Protein AF-A0A8K0CQC9-F1 (afdb_monomer_lite)

Structure (mmCIF, N/CA/C/O backbone):
data_AF-A0A8K0CQC9-F1
#
_entry.id   AF-A0A8K0CQC9-F1
#
loop_
_atom_site.group_PDB
_atom_site.id
_atom_site.type_symbol
_atom_site.label_atom_id
_atom_site.label_alt_id
_atom_site.label_comp_id
_atom_site.label_asym_id
_atom_site.label_entity_id
_atom_site.label_seq_id
_atom_site.pdbx_PDB_ins_code
_atom_site.Cartn_x
_atom_site.Cartn_y
_atom_site.Cartn_z
_atom_site.occupancy
_atom_site.B_iso_or_equiv
_atom_site.auth_seq_id
_atom_site.auth_comp_id
_atom_site.auth_asym_id
_atom_site.auth_atom_id
_atom_site.pdbx_PDB_model_num
ATOM 1 N N . MET A 1 1 ? -11.858 8.365 -26.412 1.00 47.56 1 MET A N 1
ATOM 2 C CA . MET A 1 1 ? -12.434 9.024 -25.222 1.00 47.56 1 MET A CA 1
ATOM 3 C C . MET A 1 1 ? -11.274 9.290 -24.276 1.00 47.56 1 MET A C 1
ATOM 5 O O . MET A 1 1 ? -10.961 8.464 -23.434 1.00 47.56 1 MET A O 1
ATOM 9 N N . SER A 1 2 ? -10.550 10.375 -24.546 1.00 40.19 2 SER A N 1
ATOM 10 C CA . SER A 1 2 ? -9.379 10.818 -23.788 1.00 40.19 2 SER A CA 1
ATOM 11 C C . SER A 1 2 ? -9.748 12.111 -23.086 1.00 40.19 2 SER A C 1
ATOM 13 O O . SER A 1 2 ? -10.243 13.001 -23.761 1.00 40.19 2 SER A O 1
ATOM 15 N N . THR A 1 3 ? -9.471 12.203 -21.789 1.00 40.09 3 THR A N 1
ATOM 16 C CA . THR A 1 3 ? -9.031 13.417 -21.072 1.00 40.09 3 THR A CA 1
ATOM 17 C C . THR A 1 3 ? -8.653 12.955 -19.664 1.00 40.09 3 THR A C 1
ATOM 19 O O . THR A 1 3 ? -9.484 12.401 -18.954 1.00 40.09 3 THR A O 1
ATOM 22 N N . LEU A 1 4 ? -7.357 12.858 -19.368 1.00 38.78 4 LEU A N 1
ATOM 23 C CA . LEU A 1 4 ? -6.516 13.923 -18.802 1.00 38.78 4 LEU A CA 1
ATOM 24 C C . LEU A 1 4 ? -6.816 14.204 -17.322 1.00 38.78 4 LEU A C 1
ATOM 26 O O . LEU A 1 4 ? -7.757 14.901 -16.962 1.00 38.78 4 LEU A O 1
ATOM 30 N N . VAL A 1 5 ? -5.921 13.660 -16.497 1.00 39.78 5 VAL A N 1
ATOM 31 C CA . VAL A 1 5 ? -5.443 14.222 -15.225 1.00 39.78 5 VAL A CA 1
ATOM 32 C C . VAL A 1 5 ? -4.863 15.613 -15.548 1.00 39.78 5 VAL A C 1
ATOM 34 O O . VAL A 1 5 ? -4.260 15.780 -16.605 1.00 39.78 5 VAL A O 1
ATOM 37 N N . GLN A 1 6 ? -5.076 16.656 -14.747 1.00 41.62 6 GLN A N 1
ATOM 38 C CA . GLN A 1 6 ? -4.234 17.097 -13.618 1.00 41.62 6 GLN A CA 1
ATOM 39 C C . GLN A 1 6 ? -4.842 18.416 -13.024 1.00 41.62 6 GLN A C 1
ATOM 41 O O . GLN A 1 6 ? -5.929 18.810 -13.437 1.00 41.62 6 GLN A O 1
ATOM 46 N N . PRO A 1 7 ? -4.180 19.160 -12.113 1.00 50.91 7 PRO A N 1
ATOM 47 C CA . PRO A 1 7 ? -4.180 18.976 -10.653 1.00 50.91 7 PRO A CA 1
ATOM 48 C C . PRO A 1 7 ? -4.477 20.312 -9.920 1.00 50.91 7 PRO A C 1
ATOM 50 O O . PRO A 1 7 ? -4.441 21.356 -10.555 1.00 50.91 7 PRO A O 1
ATOM 53 N N . ILE A 1 8 ? -4.650 20.357 -8.590 1.00 35.00 8 ILE A N 1
ATOM 54 C CA . ILE A 1 8 ? -4.343 21.595 -7.830 1.00 35.00 8 ILE A CA 1
ATOM 55 C C . ILE A 1 8 ? -3.679 21.255 -6.493 1.00 35.00 8 ILE A C 1
ATOM 57 O O . ILE A 1 8 ? -4.163 20.439 -5.712 1.00 35.00 8 ILE A O 1
ATOM 61 N N . SER A 1 9 ? -2.538 21.913 -6.294 1.00 33.09 9 SER A N 1
ATOM 62 C CA . SER A 1 9 ? -1.624 21.849 -5.163 1.00 33.09 9 SER A C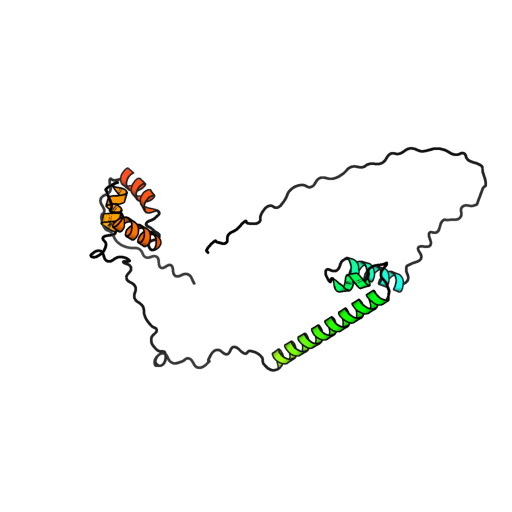A 1
ATOM 63 C C . SER A 1 9 ? -2.183 22.481 -3.890 1.00 33.09 9 SER A C 1
ATOM 65 O O . SER A 1 9 ? -2.867 23.500 -3.904 1.00 33.09 9 SER A O 1
ATOM 67 N N . VAL A 1 10 ? -1.751 21.888 -2.783 1.00 37.50 10 VAL A N 1
ATOM 68 C CA . VAL A 1 10 ? -1.675 22.433 -1.428 1.00 37.50 10 VAL A CA 1
ATOM 69 C C . VAL A 1 10 ? -0.745 23.653 -1.406 1.00 37.50 10 VAL A C 1
ATOM 71 O O . VAL A 1 10 ? 0.367 23.546 -1.916 1.00 37.50 10 VAL A O 1
ATOM 74 N N . HIS A 1 11 ? -1.172 24.773 -0.808 1.00 34.25 11 HIS A N 1
ATOM 75 C CA . HIS A 1 11 ? -0.476 25.471 0.291 1.00 34.25 11 HIS A CA 1
ATOM 76 C C . HIS A 1 11 ? -1.236 26.746 0.698 1.00 34.25 11 HIS A C 1
ATOM 78 O O . HIS A 1 11 ? -1.482 27.612 -0.132 1.00 34.25 11 HIS A O 1
ATOM 84 N N . ASN A 1 12 ? -1.549 26.889 1.988 1.00 31.06 12 ASN A N 1
ATOM 85 C CA . ASN A 1 12 ? -1.177 28.083 2.749 1.00 31.06 12 ASN A CA 1
ATOM 86 C C . ASN A 1 12 ? -1.348 27.829 4.246 1.00 31.06 12 ASN A C 1
ATOM 88 O O . ASN A 1 12 ? -2.341 27.270 4.702 1.00 31.06 12 ASN A O 1
ATOM 92 N N . ASN A 1 13 ? -0.319 28.229 4.982 1.00 32.88 13 ASN A N 1
ATOM 93 C CA . ASN A 1 13 ? -0.173 28.093 6.417 1.00 32.88 13 ASN A CA 1
ATOM 94 C C . ASN A 1 13 ? -0.020 29.511 6.995 1.00 32.88 13 ASN A C 1
ATOM 96 O O . ASN A 1 13 ? 0.687 30.316 6.394 1.00 32.88 13 ASN A O 1
ATOM 100 N N . GLN A 1 14 ? -0.600 29.723 8.185 1.00 35.19 14 GLN A N 1
ATOM 101 C CA . GLN A 1 14 ? -0.314 30.782 9.174 1.00 35.19 14 GLN A CA 1
ATOM 102 C C . GLN A 1 14 ? -0.852 32.204 8.889 1.00 35.19 14 GLN A C 1
ATOM 104 O O . GLN A 1 14 ? -0.562 32.794 7.858 1.00 35.19 14 GLN A O 1
ATOM 109 N N . VAL A 1 15 ? -1.613 32.778 9.836 1.00 33.84 15 VAL A N 1
ATOM 110 C CA . VAL A 1 15 ? -1.181 33.809 10.818 1.00 33.84 15 VAL A CA 1
ATOM 111 C C . VAL A 1 15 ? -2.403 34.247 11.651 1.00 33.84 15 VAL A C 1
ATOM 113 O O . VAL A 1 15 ? -3.450 34.554 11.087 1.00 33.84 15 VAL A O 1
ATOM 116 N N . GLY A 1 16 ? -2.250 34.341 12.980 1.00 28.94 16 GLY A N 1
ATOM 117 C CA . GLY A 1 16 ? -3.109 35.190 13.820 1.00 28.94 16 GLY A CA 1
ATOM 118 C C . GLY A 1 16 ? -3.375 34.677 15.236 1.00 28.94 16 GLY A C 1
ATOM 119 O O . GLY A 1 16 ? -4.426 34.099 15.488 1.00 28.94 16 GLY A O 1
ATOM 120 N N . GLU A 1 17 ? -2.457 34.940 16.170 1.00 42.00 17 GLU A N 1
ATOM 121 C CA . GLU A 1 17 ? -2.770 35.029 17.604 1.00 42.00 17 GLU A CA 1
ATOM 122 C C . GLU A 1 17 ? -3.436 36.383 17.914 1.00 42.00 17 GLU A C 1
ATOM 124 O O . GLU A 1 17 ? -2.927 37.419 17.488 1.00 42.00 17 GLU A O 1
ATOM 129 N N . ALA A 1 18 ? -4.513 36.385 18.708 1.00 31.05 18 ALA A N 1
ATOM 130 C CA . ALA A 1 18 ? -4.882 37.479 19.618 1.00 31.05 18 ALA A CA 1
ATOM 131 C C . ALA A 1 18 ? -5.911 36.997 20.667 1.00 31.05 18 ALA A C 1
ATOM 133 O O . ALA A 1 18 ? -6.838 36.253 20.359 1.00 31.05 18 ALA A O 1
ATOM 134 N N . LEU A 1 19 ? -5.706 37.433 21.913 1.00 31.08 19 LEU A N 1
ATOM 135 C CA . LEU A 1 19 ? -6.448 37.135 23.153 1.00 31.08 19 LEU A CA 1
ATOM 136 C C . LEU A 1 19 ? -7.557 38.226 23.405 1.00 31.08 19 LEU A C 1
ATOM 138 O O . LEU A 1 19 ? -7.791 39.039 22.516 1.00 31.08 19 LEU A O 1
ATOM 142 N N . PRO A 1 20 ? -8.199 38.359 24.592 1.00 63.06 20 PRO A N 1
ATOM 143 C CA . PRO A 1 20 ? -9.556 37.919 24.981 1.00 63.06 20 PRO A CA 1
ATOM 144 C C . PRO A 1 20 ? -10.539 39.063 25.376 1.00 63.06 20 PRO A C 1
ATOM 146 O O . PRO A 1 20 ? -10.095 40.138 25.761 1.00 63.06 20 PRO A O 1
ATOM 149 N N . SER A 1 21 ? -11.864 38.831 25.439 1.00 25.55 21 SER A N 1
ATOM 150 C CA . SER A 1 21 ? -12.828 39.512 26.363 1.00 25.55 21 SER A CA 1
ATOM 151 C C . SER A 1 21 ? -14.199 38.802 26.285 1.00 25.55 21 SER A C 1
ATOM 153 O O . SER A 1 21 ? -14.686 38.571 25.189 1.00 25.55 21 SER A O 1
ATOM 155 N N . ALA A 1 22 ? -14.757 38.214 27.349 1.00 30.59 22 ALA A N 1
ATOM 156 C CA . ALA A 1 22 ? -15.487 38.818 28.475 1.00 30.59 22 ALA A CA 1
ATOM 157 C C . ALA A 1 22 ? -16.934 39.233 28.128 1.00 30.59 22 ALA A C 1
ATOM 159 O O . ALA A 1 22 ? -17.157 40.307 27.588 1.00 30.59 22 ALA A O 1
ATOM 160 N N . GLU A 1 23 ? -17.915 38.428 28.550 1.00 35.00 23 GLU A N 1
ATOM 161 C CA . GLU A 1 23 ? -19.310 38.860 28.701 1.00 35.00 23 GLU A CA 1
ATOM 162 C C . GLU A 1 23 ? -19.918 38.245 29.964 1.00 35.00 23 GLU A C 1
ATOM 164 O O . GLU A 1 23 ? -19.999 37.025 30.104 1.00 35.00 23 GLU A O 1
ATOM 169 N N . THR A 1 24 ? -20.368 39.084 30.899 1.00 33.16 24 THR A N 1
ATOM 170 C CA . THR A 1 24 ? -21.525 38.777 31.755 1.00 33.16 24 THR A CA 1
ATOM 171 C C . THR A 1 24 ? -21.987 40.032 32.477 1.00 33.16 24 THR A C 1
ATOM 173 O O . THR A 1 24 ? -21.204 40.649 33.188 1.00 33.16 24 THR A O 1
ATOM 176 N N . ASN A 1 25 ? -23.268 40.375 32.333 1.00 29.84 25 ASN A N 1
ATOM 177 C CA . ASN A 1 25 ? -24.042 41.117 33.328 1.00 29.84 25 ASN A CA 1
ATOM 178 C C . ASN A 1 25 ? -25.535 40.849 33.094 1.00 29.84 25 ASN A C 1
ATOM 180 O O . ASN A 1 25 ? -26.084 41.256 32.074 1.00 29.84 25 ASN A O 1
ATOM 184 N N . MET A 1 26 ? -26.200 40.198 34.053 1.00 27.33 26 MET A N 1
ATOM 185 C CA . MET A 1 26 ? -27.660 40.210 34.154 1.00 27.33 26 MET A CA 1
ATOM 186 C C . MET A 1 26 ? -28.081 40.293 35.624 1.00 27.33 26 MET A C 1
ATOM 188 O O . MET A 1 26 ? -27.686 39.477 36.456 1.00 27.33 26 MET A O 1
ATOM 192 N N . THR A 1 27 ? -28.864 41.324 35.933 1.00 30.98 27 THR A N 1
ATOM 193 C CA . THR A 1 27 ? -29.231 41.761 37.283 1.00 30.98 27 THR A CA 1
ATOM 194 C C . THR A 1 27 ? -30.652 41.306 37.648 1.00 30.98 27 THR A C 1
ATOM 196 O O . THR A 1 27 ? -31.614 41.759 37.045 1.00 30.98 27 THR A O 1
ATOM 199 N N . THR A 1 28 ? -30.739 40.441 38.670 1.00 30.69 28 THR A N 1
ATOM 200 C CA . THR A 1 28 ? -31.731 40.295 39.778 1.00 30.69 28 THR A CA 1
ATOM 201 C C . THR A 1 28 ? -33.255 40.436 39.571 1.00 30.69 28 THR A C 1
ATOM 203 O O . THR A 1 28 ? -33.722 41.400 38.972 1.00 30.69 28 THR A O 1
ATOM 206 N N . PRO A 1 29 ? -34.042 39.671 40.363 1.00 31.69 29 PRO A N 1
ATOM 207 C CA . PRO A 1 29 ? -34.900 40.330 41.360 1.00 31.69 29 PRO A CA 1
ATOM 208 C C . PRO A 1 29 ? -34.772 39.760 42.790 1.00 31.69 29 PRO A C 1
ATOM 210 O O . PRO A 1 29 ? -34.316 38.643 43.018 1.00 31.69 29 PRO A O 1
ATOM 213 N N . LYS A 1 30 ? -35.161 40.602 43.756 1.00 32.09 30 LYS A N 1
ATOM 214 C CA . LYS A 1 30 ? -35.014 40.482 45.217 1.00 32.09 30 LYS A CA 1
ATOM 215 C C . LYS A 1 30 ? -36.182 39.708 45.853 1.00 32.09 30 LYS A C 1
ATOM 217 O O . LYS A 1 30 ? -37.325 39.956 45.485 1.00 32.09 30 LYS A O 1
ATOM 222 N N . HIS A 1 31 ? -35.923 38.908 46.892 1.00 28.97 31 HIS A N 1
ATOM 223 C CA . HIS A 1 31 ? -36.920 38.611 47.930 1.00 28.97 31 HIS A CA 1
ATOM 224 C C . HIS A 1 31 ? -36.259 38.517 49.317 1.00 28.97 31 HIS A C 1
ATOM 226 O O . HIS A 1 31 ? -35.114 38.092 49.456 1.00 28.97 31 HIS A O 1
ATOM 232 N N . SER A 1 32 ? -36.990 39.017 50.305 1.00 33.38 32 SER A N 1
ATOM 233 C CA . SER A 1 32 ? -36.596 39.491 51.635 1.00 33.38 32 SER A CA 1
ATOM 234 C C . SER A 1 32 ? -36.241 38.393 52.648 1.00 33.38 32 SER A C 1
ATOM 236 O O . SER A 1 32 ? -36.752 37.280 52.592 1.00 33.38 32 SER A O 1
ATOM 238 N N . VAL A 1 33 ? -35.389 38.773 53.604 1.00 39.91 33 VAL A N 1
ATOM 239 C CA . VAL A 1 33 ? -34.854 37.997 54.736 1.00 39.91 33 VAL A CA 1
ATOM 240 C C . VAL A 1 33 ? -35.893 37.815 55.855 1.00 39.91 33 VAL A C 1
ATOM 242 O O . VAL A 1 33 ? -36.534 38.787 56.236 1.00 39.91 33 VAL A O 1
ATOM 245 N N . GLU A 1 34 ? -35.964 36.618 56.454 1.00 33.34 34 GLU A N 1
ATOM 246 C CA . GLU A 1 34 ? -36.390 36.401 57.850 1.00 33.34 34 GLU A CA 1
ATOM 247 C C . GLU A 1 34 ? -35.510 35.307 58.488 1.00 33.34 34 GLU A C 1
ATOM 249 O O . GLU A 1 34 ? -35.047 34.368 57.836 1.00 33.34 34 GLU A O 1
ATOM 254 N N . SER A 1 35 ? -35.210 35.501 59.764 1.00 44.75 35 SER A N 1
ATOM 255 C CA . SER A 1 35 ? -34.021 35.039 60.473 1.00 44.75 35 SER A CA 1
ATOM 256 C C . SER A 1 35 ? -34.193 33.705 61.212 1.00 44.75 35 SER A C 1
ATOM 258 O O . SER A 1 35 ? -35.099 33.557 62.024 1.00 44.75 35 SER A O 1
ATOM 260 N N . LYS A 1 36 ? -33.255 32.754 61.048 1.00 38.22 36 LYS A N 1
ATOM 261 C CA . LYS A 1 36 ? -32.951 31.733 62.078 1.00 38.22 36 LYS A CA 1
ATOM 262 C C . LYS A 1 36 ? -31.459 31.399 62.100 1.00 38.22 36 LYS A C 1
ATOM 264 O O . LYS A 1 36 ? -30.907 30.874 61.139 1.00 38.22 36 LYS A O 1
ATOM 269 N N . LYS A 1 37 ? -30.812 31.690 63.237 1.00 43.47 37 LYS A N 1
ATOM 270 C CA . LYS A 1 37 ? -29.446 31.255 63.563 1.00 43.47 37 LYS A CA 1
ATOM 271 C C . LYS A 1 37 ? -29.364 29.729 63.508 1.00 43.47 37 LYS A C 1
ATOM 273 O O . LYS A 1 37 ? -29.898 29.052 64.384 1.00 43.47 37 LYS A O 1
ATOM 278 N N . ILE A 1 38 ? -28.625 29.203 62.540 1.00 45.69 38 ILE A N 1
ATOM 279 C CA . ILE A 1 38 ? -28.119 27.830 62.557 1.00 45.69 38 ILE A CA 1
ATOM 280 C C . ILE A 1 38 ? -26.591 27.936 62.543 1.00 45.69 38 ILE A C 1
ATOM 282 O O . ILE A 1 38 ? -26.017 28.700 61.773 1.00 45.69 38 ILE A O 1
ATOM 286 N N . LYS A 1 39 ? -25.962 27.237 63.495 1.00 35.47 39 LYS A N 1
ATOM 287 C CA . LYS A 1 39 ? -24.513 27.185 63.758 1.00 35.47 39 LYS A CA 1
ATOM 288 C C . LYS A 1 39 ? -23.718 26.991 62.454 1.00 35.47 39 LYS A C 1
ATOM 290 O O . LYS A 1 39 ? -24.223 26.285 61.581 1.00 35.47 39 LYS A O 1
ATOM 295 N N . PRO A 1 40 ? -22.486 27.524 62.319 1.00 39.56 40 PRO A N 1
ATOM 296 C CA . PRO A 1 40 ? -21.658 27.253 61.149 1.00 39.56 40 PRO A CA 1
ATOM 297 C C . PRO A 1 40 ? -21.349 25.753 61.095 1.00 39.56 40 PRO A C 1
ATOM 299 O O . PRO A 1 40 ? -20.466 25.252 61.788 1.00 39.56 40 PRO A O 1
ATOM 302 N N . LYS A 1 41 ? -22.121 25.018 60.294 1.00 35.38 41 LYS A N 1
ATOM 303 C CA . LYS A 1 41 ? -21.768 23.674 59.864 1.00 35.38 41 LYS A CA 1
ATOM 304 C C . LYS A 1 41 ? -20.790 23.888 58.723 1.00 35.38 41 LYS A C 1
ATOM 306 O O . LYS A 1 41 ? -21.180 24.335 57.651 1.00 35.38 41 LYS A O 1
ATOM 311 N N . SER A 1 42 ? -19.512 23.666 59.006 1.00 48.75 42 SER A N 1
ATOM 312 C CA . SER A 1 42 ? -18.468 23.559 57.996 1.00 48.75 42 SER A CA 1
ATOM 313 C C . SER A 1 42 ? -18.992 22.695 56.848 1.00 48.75 42 SER A C 1
ATOM 315 O O . SER A 1 42 ? -19.243 21.504 57.039 1.00 48.75 42 SER A O 1
ATOM 317 N N . ASN A 1 43 ? -19.206 23.304 55.682 1.00 51.22 43 ASN A N 1
ATOM 318 C CA . ASN A 1 43 ? -19.493 22.583 54.451 1.00 51.22 43 ASN A CA 1
ATOM 319 C C . ASN A 1 43 ? -18.203 21.865 54.045 1.00 51.22 43 ASN A C 1
ATOM 321 O O . ASN A 1 43 ? -17.398 22.374 53.271 1.00 51.22 43 ASN A O 1
ATOM 325 N N . SER A 1 44 ? -17.977 20.690 54.624 1.00 50.09 44 SER A N 1
ATOM 326 C CA . SER A 1 44 ? -17.104 19.698 54.023 1.00 50.09 44 SER A CA 1
ATOM 327 C C . SER A 1 44 ? -17.833 19.192 52.783 1.00 50.09 44 SER A C 1
ATOM 329 O O . SER A 1 44 ? -18.764 18.392 52.897 1.00 50.09 44 SER A O 1
ATOM 331 N N . TYR A 1 45 ? -17.443 19.665 51.604 1.00 47.59 45 TYR A N 1
ATOM 332 C CA . TYR A 1 45 ? -17.618 18.859 50.406 1.00 47.59 45 TYR A CA 1
ATOM 333 C C . TYR A 1 45 ? -16.814 17.584 50.668 1.00 47.59 45 TYR A C 1
ATOM 335 O O . TYR A 1 45 ? -15.585 17.605 50.630 1.00 47.59 45 TYR A O 1
ATOM 343 N N . ILE A 1 46 ? -17.486 16.504 51.068 1.00 52.44 46 ILE A N 1
ATOM 344 C CA . ILE A 1 46 ? -16.884 15.181 50.978 1.00 52.44 46 ILE A CA 1
ATOM 345 C C . ILE A 1 46 ? -16.789 14.952 49.476 1.00 52.44 46 ILE A C 1
ATOM 347 O O . ILE A 1 46 ? -17.779 14.634 48.824 1.00 52.44 46 ILE A O 1
ATOM 351 N N . GLU A 1 47 ? -15.620 15.237 48.915 1.00 63.53 47 GLU A N 1
ATOM 352 C CA . GLU A 1 47 ? -15.230 14.719 47.617 1.00 63.53 47 GLU A CA 1
ATOM 353 C C . GLU A 1 47 ? -15.180 13.200 47.805 1.00 63.53 47 GLU A C 1
ATOM 355 O O . GLU A 1 47 ? -14.191 12.645 48.292 1.00 63.53 47 GLU A O 1
ATOM 360 N N . GLU A 1 48 ? -16.313 12.532 47.570 1.00 69.75 48 GLU A N 1
ATOM 361 C CA . GLU A 1 48 ? -16.350 11.079 47.505 1.00 69.75 48 GLU A CA 1
ATOM 362 C C . GLU A 1 48 ? -15.376 10.691 46.398 1.00 69.75 48 GLU A C 1
ATOM 364 O O . GLU A 1 48 ? -15.630 10.917 45.215 1.00 69.75 48 GLU A O 1
ATOM 369 N N . LYS A 1 49 ? -14.192 10.209 46.795 1.00 70.31 49 LYS A N 1
ATOM 370 C CA . LYS A 1 49 ? -13.166 9.798 45.844 1.00 70.31 49 LYS A CA 1
ATOM 371 C C . LYS A 1 49 ? -13.790 8.701 44.990 1.00 70.31 49 LYS A C 1
ATOM 373 O O . LYS A 1 49 ? -14.179 7.681 45.567 1.00 70.31 49 LYS A O 1
ATOM 378 N N . PRO A 1 50 ? -13.890 8.889 43.664 1.00 73.44 50 PRO A N 1
ATOM 379 C CA . PRO A 1 50 ? -14.533 7.911 42.812 1.00 73.44 50 PRO A CA 1
ATOM 380 C C . PRO A 1 50 ? -13.856 6.565 43.020 1.00 73.44 50 PRO A C 1
ATOM 382 O O . PRO A 1 50 ? -12.622 6.455 43.069 1.00 73.44 50 PRO A O 1
ATOM 385 N N . THR A 1 51 ? -14.678 5.538 43.171 1.00 86.44 51 THR A N 1
ATOM 386 C CA . THR A 1 51 ? -14.192 4.168 43.250 1.00 86.44 51 THR A CA 1
ATOM 387 C C . THR A 1 51 ? -13.399 3.843 41.983 1.00 86.44 51 THR A C 1
ATOM 389 O O . THR A 1 51 ? -13.610 4.420 40.912 1.00 86.44 51 THR A O 1
ATOM 392 N N . TRP A 1 52 ? -12.462 2.897 42.070 1.00 88.06 52 TRP A N 1
ATOM 393 C CA . TRP A 1 52 ? -11.671 2.476 40.907 1.00 88.06 52 TRP A CA 1
ATOM 394 C C . TRP A 1 52 ? -12.555 2.092 39.703 1.00 88.06 52 TRP A C 1
ATOM 396 O O . TRP A 1 52 ? -12.224 2.414 38.564 1.00 88.06 52 TRP A O 1
ATOM 406 N N . SER A 1 53 ? -13.723 1.498 39.962 1.00 86.38 53 SER A N 1
ATOM 407 C CA . SER A 1 53 ? -14.713 1.126 38.947 1.00 86.38 53 SER A CA 1
ATOM 408 C C . SER A 1 53 ? -15.355 2.329 38.251 1.00 86.38 53 SER A C 1
ATOM 410 O O . SER A 1 53 ? -15.572 2.294 37.039 1.00 86.38 53 SER A O 1
ATOM 412 N N . GLU A 1 54 ? -15.652 3.403 38.984 1.00 86.38 54 GLU A N 1
ATOM 413 C CA . GLU A 1 54 ? -16.214 4.635 38.413 1.00 86.38 54 GLU A CA 1
ATOM 414 C C . GLU A 1 54 ? -15.186 5.356 37.547 1.00 86.38 54 GLU A C 1
ATOM 416 O O . GLU A 1 54 ? -15.506 5.783 36.434 1.00 86.38 54 GLU A O 1
ATOM 421 N N . ASN A 1 55 ? -13.932 5.394 38.003 1.00 89.56 55 ASN A N 1
ATOM 422 C CA . ASN A 1 55 ? -12.820 5.914 37.214 1.00 89.56 55 ASN A CA 1
ATOM 423 C C . ASN A 1 55 ? -12.613 5.094 35.938 1.00 89.56 55 ASN A C 1
ATOM 425 O O . ASN A 1 55 ? -12.540 5.662 34.851 1.00 89.56 55 ASN A O 1
ATOM 429 N N . LEU A 1 56 ? -12.590 3.762 36.038 1.00 89.50 56 LEU A N 1
ATOM 430 C CA . LEU A 1 56 ? -12.428 2.886 34.878 1.00 89.50 56 LEU A CA 1
ATOM 431 C C . LEU A 1 56 ? -13.569 3.065 33.872 1.00 89.50 56 LEU A C 1
ATOM 433 O O . LEU A 1 56 ? -13.317 3.165 32.673 1.00 89.50 56 LEU A O 1
ATOM 437 N N . LYS A 1 57 ? -14.815 3.158 34.344 1.00 86.94 57 LYS A N 1
ATOM 438 C CA . LYS A 1 57 ? -15.979 3.412 33.487 1.00 86.94 57 LYS A CA 1
ATOM 439 C C . LYS A 1 57 ? -15.890 4.777 32.804 1.00 86.94 57 LYS A C 1
ATOM 441 O O . LYS A 1 57 ? -16.186 4.872 31.614 1.00 86.94 57 LYS A O 1
ATOM 446 N N . SER A 1 58 ? -15.468 5.809 33.534 1.00 87.12 58 SER A N 1
ATOM 447 C CA . SER A 1 58 ? -15.272 7.156 32.992 1.00 87.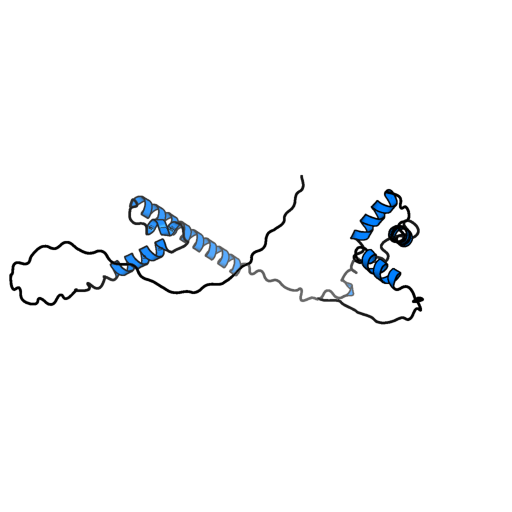12 58 SER A CA 1
ATOM 448 C C . SER A 1 58 ? -14.201 7.161 31.902 1.00 87.12 58 SER A C 1
ATOM 450 O O . SER A 1 58 ? -14.474 7.586 30.779 1.00 87.12 58 SER A O 1
ATOM 452 N N . TYR A 1 59 ? -13.023 6.593 32.175 1.00 90.06 59 TYR A N 1
ATOM 453 C CA . TYR A 1 59 ? -11.942 6.500 31.194 1.00 90.06 59 TYR A CA 1
ATOM 454 C C . TYR A 1 59 ? -12.315 5.643 29.989 1.00 90.06 59 TYR A C 1
ATOM 456 O O . TYR A 1 59 ? -12.057 6.041 28.856 1.00 90.06 59 TYR A O 1
ATOM 464 N N . PHE A 1 60 ? -12.965 4.499 30.205 1.00 88.38 60 PHE A N 1
ATOM 465 C CA . PHE A 1 60 ? -13.425 3.639 29.120 1.00 88.38 60 PHE A CA 1
ATOM 466 C C . PHE A 1 60 ? -14.440 4.360 28.230 1.00 88.38 60 PHE A C 1
ATOM 468 O O . PHE A 1 60 ? -14.316 4.330 27.008 1.00 88.38 60 PHE A O 1
ATOM 475 N N . SER A 1 61 ? -15.405 5.066 28.823 1.00 87.50 61 SER A N 1
ATOM 476 C CA . SER A 1 61 ? -16.383 5.856 28.073 1.00 87.50 61 SER A CA 1
ATOM 477 C C . SER A 1 61 ? -15.712 6.976 27.276 1.00 87.50 61 SER A C 1
ATOM 479 O O . SER A 1 61 ? -16.028 7.157 26.102 1.00 87.50 61 SER A O 1
ATOM 481 N N . GLN A 1 62 ? -14.774 7.708 27.884 1.00 89.12 62 GLN A N 1
ATOM 482 C CA . GLN A 1 62 ? -14.022 8.768 27.205 1.00 89.12 62 GLN A CA 1
ATOM 483 C C . GLN A 1 62 ? -13.196 8.209 26.041 1.00 89.12 62 GLN A C 1
ATOM 485 O O . GLN A 1 62 ? -13.242 8.756 24.941 1.00 89.12 62 GLN A O 1
ATOM 490 N N . TYR A 1 63 ? -12.514 7.081 26.250 1.00 89.81 63 TYR A N 1
ATOM 491 C CA . TYR A 1 63 ? -11.742 6.384 25.221 1.00 89.81 63 TYR A CA 1
ATOM 492 C C . TYR A 1 63 ? -12.618 5.913 24.055 1.00 89.81 63 TYR A C 1
ATOM 494 O O . TYR A 1 63 ? -12.287 6.133 22.891 1.00 89.81 63 TYR A O 1
ATOM 502 N N . CYS A 1 64 ? -13.772 5.309 24.350 1.00 88.50 64 CYS A N 1
ATOM 503 C CA . CYS A 1 64 ? -14.711 4.868 23.319 1.00 88.50 64 CYS A CA 1
ATOM 504 C C . CYS A 1 64 ? -15.250 6.040 22.487 1.00 88.50 64 CYS A C 1
ATOM 506 O O . CYS A 1 64 ? -15.587 5.855 21.320 1.00 88.50 64 CYS A O 1
ATOM 508 N N . MET A 1 65 ? -15.347 7.239 23.066 1.00 87.19 65 MET A N 1
ATOM 509 C CA . MET A 1 65 ? -15.816 8.427 22.351 1.00 87.19 65 MET A CA 1
ATOM 510 C C . MET A 1 65 ? -14.723 9.120 21.532 1.00 87.19 65 MET A C 1
ATOM 512 O O . MET A 1 65 ? -15.062 9.748 20.528 1.00 87.19 65 MET A O 1
ATOM 516 N N . SER A 1 66 ? -13.452 9.011 21.934 1.00 89.44 66 SER A N 1
ATOM 517 C CA . SER A 1 66 ? -12.314 9.673 21.278 1.00 89.44 66 SER A CA 1
ATOM 518 C C . SER A 1 66 ? -11.585 8.809 20.246 1.00 89.44 66 SER A C 1
ATOM 520 O O . SER A 1 66 ? -10.862 9.343 19.407 1.00 89.44 66 SER A O 1
ATOM 522 N N . THR A 1 67 ? -11.753 7.485 20.285 1.00 89.12 67 THR A N 1
ATOM 523 C CA . THR A 1 67 ? -11.091 6.576 19.342 1.00 89.12 67 THR A CA 1
ATOM 524 C C . THR A 1 67 ? -11.649 6.687 17.919 1.00 89.12 67 THR A C 1
ATOM 526 O O . THR A 1 67 ? -12.853 6.827 17.709 1.00 89.12 67 THR A O 1
ATOM 529 N N . GLY A 1 68 ? -10.771 6.544 16.920 1.00 87.00 68 GLY A N 1
ATOM 530 C CA . GLY A 1 68 ? -11.154 6.384 15.511 1.00 87.00 68 GLY A CA 1
ATOM 531 C C . GLY A 1 68 ? -11.700 4.989 15.176 1.00 87.00 68 GLY A C 1
ATOM 532 O O . GLY A 1 68 ? -12.124 4.744 14.048 1.00 87.00 68 GLY A O 1
ATOM 533 N N . ILE A 1 69 ? -11.693 4.054 16.137 1.00 87.56 69 ILE A N 1
ATOM 534 C CA . ILE A 1 69 ? -12.220 2.700 15.943 1.00 87.56 69 ILE A CA 1
ATOM 535 C C . ILE A 1 69 ? -13.745 2.740 16.028 1.00 87.56 69 ILE A C 1
ATOM 537 O O . ILE A 1 69 ? -14.337 2.747 17.109 1.00 87.56 69 ILE A O 1
ATOM 541 N N . HIS A 1 70 ? -14.377 2.702 14.859 1.00 83.81 70 HIS A N 1
ATOM 542 C CA . HIS A 1 70 ? -15.824 2.817 14.706 1.00 83.81 70 HIS A CA 1
ATOM 543 C C . HIS A 1 70 ? -16.619 1.829 15.585 1.00 83.81 70 HIS A C 1
ATOM 545 O O . HIS A 1 70 ? -17.580 2.222 16.237 1.00 83.81 70 HIS A O 1
ATOM 551 N N . GLY A 1 71 ? -16.176 0.570 15.687 1.00 82.12 71 GLY A N 1
ATOM 552 C CA . GLY A 1 71 ? -16.870 -0.474 16.455 1.00 82.12 71 GLY A CA 1
ATOM 553 C C . GLY A 1 71 ? -16.876 -0.271 17.978 1.00 82.12 71 GLY A C 1
ATOM 554 O O . GLY A 1 71 ? -17.836 -0.646 18.646 1.00 82.12 71 GLY A O 1
ATOM 555 N N . ILE A 1 72 ? -15.834 0.350 18.541 1.00 86.88 72 ILE A N 1
ATOM 556 C CA . ILE A 1 72 ? -15.688 0.520 20.000 1.00 86.88 72 ILE A CA 1
ATOM 557 C C . ILE A 1 72 ? -16.565 1.671 20.510 1.00 86.88 72 ILE A C 1
ATOM 559 O O . ILE A 1 72 ? -17.050 1.636 21.643 1.00 86.88 72 ILE A O 1
ATOM 563 N N . ARG A 1 73 ? -16.859 2.654 19.653 1.00 87.25 73 ARG A N 1
ATOM 564 C CA . ARG A 1 73 ? -17.762 3.765 19.977 1.00 87.25 73 ARG A CA 1
ATOM 565 C C . ARG A 1 73 ? -19.148 3.283 20.408 1.00 87.25 73 ARG A C 1
ATOM 567 O O . ARG A 1 73 ? -19.701 3.801 21.377 1.00 87.25 73 ARG A O 1
ATOM 574 N N . TYR A 1 74 ? -19.669 2.248 19.751 1.00 84.75 74 TYR A N 1
ATOM 575 C CA . TYR A 1 74 ? -20.980 1.673 20.062 1.00 84.75 74 TYR A CA 1
ATOM 576 C C . TYR A 1 74 ? -21.055 1.020 21.453 1.00 84.75 74 TYR A C 1
ATOM 578 O O . TYR A 1 74 ? -22.140 0.927 22.030 1.00 84.75 74 TYR A O 1
ATOM 586 N N . LEU A 1 75 ? -19.917 0.620 22.036 1.00 85.38 75 LEU A N 1
ATOM 587 C CA . LEU A 1 75 ? -19.854 0.072 23.397 1.00 85.38 75 LEU A CA 1
ATOM 588 C C . LEU A 1 75 ? -19.965 1.168 24.466 1.00 85.38 75 LEU A C 1
ATOM 590 O O . LEU A 1 75 ? -20.644 0.981 25.482 1.00 85.38 75 LEU A O 1
ATOM 594 N N . GLY A 1 76 ? -19.322 2.314 24.226 1.00 83.38 76 GLY A N 1
ATOM 595 C CA . GLY A 1 76 ? -19.273 3.443 25.159 1.00 83.38 76 GLY A CA 1
ATOM 596 C C . GLY A 1 76 ? -20.479 4.384 25.107 1.00 83.38 76 GLY A C 1
ATOM 597 O O . GLY A 1 76 ? -20.653 5.189 26.019 1.00 83.38 76 GLY A O 1
ATOM 598 N N . GLU A 1 77 ? -21.325 4.307 24.076 1.00 84.19 77 GLU A N 1
ATOM 599 C CA . GLU A 1 77 ? -22.474 5.208 23.935 1.00 84.19 77 GLU A CA 1
ATOM 600 C C . GLU A 1 77 ? -23.567 4.914 24.984 1.00 84.19 77 GLU A C 1
ATOM 602 O O . GLU A 1 77 ? -24.030 3.779 25.160 1.00 84.19 77 GLU A O 1
ATOM 607 N N . SER A 1 78 ? -23.980 5.945 25.723 1.00 75.38 78 SER A N 1
ATOM 608 C CA . SER A 1 78 ? -25.048 5.854 26.726 1.00 75.38 78 SER A CA 1
ATOM 609 C C . SER A 1 78 ? -26.408 6.037 26.045 1.00 75.38 78 SER A C 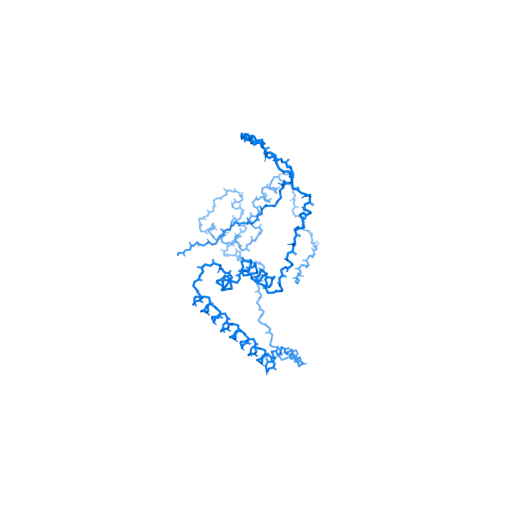1
ATOM 611 O O . SER A 1 78 ? -26.607 7.030 25.360 1.00 75.38 78 SER A O 1
ATOM 613 N N . GLY A 1 79 ? -27.334 5.083 26.211 1.00 79.38 79 GLY A N 1
ATOM 614 C CA . GLY A 1 79 ? -28.685 5.147 25.622 1.00 79.38 79 GLY A CA 1
ATOM 615 C C . GLY A 1 79 ? -29.046 4.034 24.627 1.00 79.38 79 GLY A C 1
ATOM 616 O O . GLY A 1 79 ? -30.192 3.968 24.198 1.00 79.38 79 GLY A O 1
ATOM 617 N N . ARG A 1 80 ? -28.115 3.132 24.284 1.00 81.06 80 ARG A N 1
ATOM 618 C CA . ARG A 1 80 ? -28.390 1.962 23.425 1.00 81.06 80 ARG A CA 1
ATOM 619 C C . ARG A 1 80 ? -28.847 0.734 24.208 1.00 81.06 80 ARG A C 1
ATOM 621 O O . ARG A 1 80 ? -28.442 0.536 25.357 1.00 81.06 80 ARG A O 1
ATOM 628 N N . PHE A 1 81 ? -29.631 -0.121 23.551 1.00 88.94 81 PHE A N 1
ATOM 629 C CA . PHE A 1 81 ? -30.060 -1.405 24.101 1.00 88.94 81 PHE A CA 1
ATOM 630 C C . PHE A 1 81 ? -28.855 -2.295 24.427 1.00 88.94 81 PHE A C 1
ATOM 632 O O . PHE A 1 81 ? -27.895 -2.383 23.663 1.00 88.94 81 PHE A O 1
ATOM 639 N N . VAL A 1 82 ? -28.922 -3.005 25.555 1.00 85.12 82 VAL A N 1
ATOM 640 C CA . VAL A 1 82 ? -27.831 -3.879 26.025 1.00 85.12 82 VAL A CA 1
ATOM 641 C C . VAL A 1 82 ? -27.491 -4.966 24.998 1.00 85.12 82 VAL A C 1
ATOM 643 O O . VAL A 1 82 ? -26.323 -5.293 24.820 1.00 85.12 82 VAL A O 1
ATOM 646 N N . ILE A 1 83 ? -28.490 -5.470 24.267 1.00 89.00 83 ILE A N 1
ATOM 647 C CA . ILE A 1 83 ? -28.307 -6.479 23.213 1.00 89.00 83 ILE A CA 1
ATOM 648 C C . ILE A 1 83 ? -27.391 -5.953 22.102 1.00 89.00 83 ILE A C 1
ATOM 650 O O . ILE A 1 83 ? -26.467 -6.646 21.691 1.00 89.00 83 ILE A O 1
ATOM 654 N N . GLU A 1 84 ? -27.598 -4.714 21.656 1.00 88.38 84 GLU A N 1
ATOM 655 C CA . GLU A 1 84 ? -26.773 -4.088 20.620 1.00 88.38 84 GLU A CA 1
ATOM 656 C C . GLU A 1 84 ? -25.315 -3.969 21.081 1.00 88.38 84 GLU A C 1
ATOM 658 O O . GLU A 1 84 ? -24.392 -4.301 20.340 1.00 88.38 84 GLU A O 1
ATOM 663 N N . LYS A 1 85 ? -25.099 -3.589 22.346 1.00 88.56 85 LYS A N 1
ATOM 664 C CA . LYS A 1 85 ? -23.756 -3.522 22.941 1.00 88.56 85 LYS A CA 1
ATOM 665 C C . LYS A 1 85 ? -23.076 -4.889 22.985 1.00 88.56 85 LYS A C 1
ATOM 667 O O . LYS A 1 85 ? -21.893 -4.988 22.675 1.00 88.56 85 LYS A O 1
ATOM 672 N N . ILE A 1 86 ? -23.815 -5.942 23.337 1.00 89.69 86 ILE A N 1
ATOM 673 C CA . ILE A 1 86 ? -23.293 -7.315 23.343 1.00 89.69 86 ILE A CA 1
ATOM 674 C C . ILE A 1 86 ? -22.920 -7.749 21.922 1.00 89.69 86 ILE A C 1
ATOM 676 O O . ILE A 1 86 ? -21.841 -8.301 21.727 1.00 89.69 86 ILE A O 1
ATOM 680 N N . LEU A 1 87 ? -23.757 -7.458 20.922 1.00 92.19 87 LEU A N 1
ATOM 681 C CA . LEU A 1 87 ? -23.462 -7.780 19.522 1.00 92.19 87 LEU A CA 1
ATOM 682 C C . LEU A 1 87 ? -22.179 -7.093 19.040 1.00 92.19 87 LEU A C 1
ATOM 684 O O . LEU A 1 87 ? -21.305 -7.757 18.483 1.00 92.19 87 LEU A O 1
ATOM 688 N N . TRP A 1 88 ? -22.014 -5.797 19.315 1.00 91.12 88 TRP A N 1
ATOM 689 C CA . TRP A 1 88 ? -20.782 -5.077 18.981 1.00 91.12 88 TRP A CA 1
ATOM 690 C C . TRP A 1 88 ? -19.557 -5.627 19.715 1.00 91.12 88 TRP A C 1
ATOM 692 O O . TRP A 1 88 ? -18.487 -5.730 19.115 1.00 91.12 88 TRP A O 1
ATOM 702 N N . ALA A 1 89 ? -19.708 -6.038 20.978 1.00 90.75 89 ALA A N 1
ATOM 703 C CA . ALA A 1 89 ? -18.627 -6.666 21.733 1.00 90.75 89 ALA A CA 1
ATOM 704 C C . ALA A 1 89 ? -18.211 -8.004 21.104 1.00 90.75 89 ALA A C 1
ATOM 706 O O . ALA A 1 89 ? -17.019 -8.257 20.938 1.00 90.75 89 ALA A O 1
ATOM 707 N N . VAL A 1 90 ? -19.176 -8.833 20.695 1.00 94.19 90 VAL A N 1
ATOM 708 C CA . VAL A 1 90 ? -18.909 -10.109 20.014 1.00 94.19 90 VAL A CA 1
ATOM 709 C C . VAL A 1 90 ? -18.202 -9.877 18.681 1.00 94.19 90 VAL A C 1
ATOM 711 O O . VAL A 1 90 ? -17.184 -10.515 18.422 1.00 94.19 90 VAL A O 1
ATOM 714 N N . ILE A 1 91 ? -18.684 -8.939 17.860 1.00 93.25 91 ILE A N 1
ATOM 715 C CA . ILE A 1 91 ? -18.048 -8.598 16.579 1.00 93.25 91 ILE A CA 1
ATOM 716 C C . ILE A 1 91 ? -16.601 -8.152 16.808 1.00 93.25 91 ILE A C 1
ATOM 718 O O . ILE A 1 91 ? -15.699 -8.642 16.130 1.00 93.25 91 ILE A O 1
ATOM 722 N N . LEU A 1 92 ? -16.358 -7.278 17.789 1.00 92.75 92 LEU A N 1
ATOM 723 C CA . LEU A 1 92 ? -15.014 -6.811 18.125 1.00 92.75 92 LEU A CA 1
ATOM 724 C C . LEU A 1 92 ? -14.095 -7.968 18.542 1.00 92.75 92 LEU A C 1
ATOM 726 O O . LEU A 1 92 ? -12.970 -8.053 18.054 1.00 92.75 92 LEU A O 1
ATOM 730 N N . ILE A 1 93 ? -14.577 -8.883 19.388 1.00 94.75 93 ILE A N 1
ATOM 731 C CA . ILE A 1 93 ? -13.811 -10.056 19.833 1.00 94.75 93 ILE A CA 1
ATOM 732 C C . ILE A 1 93 ? -13.456 -10.959 18.648 1.00 94.75 93 ILE A C 1
ATOM 734 O O . ILE A 1 93 ? -12.302 -11.373 18.523 1.00 94.75 93 ILE A O 1
ATOM 738 N N . VAL A 1 94 ? -14.412 -11.234 17.756 1.00 96.38 94 VAL A N 1
ATOM 739 C CA . VAL A 1 94 ? -14.174 -12.049 16.554 1.00 96.38 94 VAL A CA 1
ATOM 740 C C . VAL A 1 94 ? -13.145 -11.379 15.643 1.00 96.38 94 VAL A C 1
ATOM 742 O O . VAL A 1 94 ? -12.218 -12.044 15.185 1.00 96.38 94 VAL A O 1
ATOM 745 N N . MET A 1 95 ? -13.252 -10.067 15.421 1.00 95.25 95 MET A N 1
ATOM 746 C CA . MET A 1 95 ? -12.276 -9.327 14.613 1.00 95.25 95 MET A CA 1
ATOM 747 C C . MET A 1 95 ? -10.880 -9.365 15.238 1.00 95.25 95 MET A C 1
ATOM 749 O O . MET A 1 95 ? -9.911 -9.658 14.543 1.00 95.25 95 MET A O 1
ATOM 753 N N . CYS A 1 96 ? -10.760 -9.141 16.549 1.00 95.12 96 CYS A N 1
ATOM 754 C CA . CYS A 1 96 ? -9.484 -9.256 17.253 1.00 95.12 96 CYS A CA 1
ATOM 755 C C . CYS A 1 96 ? -8.888 -10.665 17.130 1.00 95.12 96 CYS A C 1
ATOM 757 O O . CYS A 1 96 ? -7.698 -10.793 16.849 1.00 95.12 96 CYS A O 1
ATOM 759 N N . TYR A 1 97 ? -9.704 -11.711 17.285 1.00 97.69 97 TYR A N 1
ATOM 760 C CA . TYR A 1 97 ? -9.267 -13.097 17.120 1.00 97.69 97 TYR A CA 1
ATOM 761 C C . TYR A 1 97 ? -8.735 -13.368 15.706 1.00 97.69 97 TYR A C 1
ATOM 763 O O . TYR A 1 97 ? -7.628 -13.886 15.562 1.00 97.69 97 TYR A O 1
ATOM 771 N N . LEU A 1 98 ? -9.474 -12.963 14.668 1.00 97.50 98 LEU A N 1
ATOM 772 C CA . LEU A 1 98 ? -9.050 -13.121 13.273 1.00 97.50 98 LEU A CA 1
ATOM 773 C C . LEU A 1 98 ? -7.764 -12.343 12.973 1.00 97.50 98 LEU A C 1
ATOM 775 O O . LEU A 1 98 ? -6.865 -12.873 12.325 1.00 97.50 98 LEU A O 1
ATOM 779 N N . CYS A 1 99 ? -7.643 -11.112 13.473 1.00 97.38 99 CYS A N 1
ATOM 780 C CA . CYS A 1 99 ? -6.424 -10.319 13.332 1.00 97.38 99 CYS A CA 1
ATOM 781 C C . CYS A 1 99 ? -5.219 -11.028 13.963 1.00 97.38 99 CYS A C 1
ATOM 783 O O . CYS A 1 99 ? -4.172 -11.132 13.327 1.00 97.38 99 CYS A O 1
ATOM 785 N N . ILE A 1 100 ? -5.365 -11.548 15.185 1.00 98.06 100 ILE A N 1
ATOM 786 C CA . ILE A 1 100 ? -4.296 -12.283 15.872 1.00 98.06 100 ILE A CA 1
ATOM 787 C C . ILE A 1 100 ? -3.924 -13.547 15.086 1.00 98.06 100 ILE A C 1
ATOM 789 O O . ILE A 1 100 ? -2.742 -13.780 14.847 1.00 98.06 100 ILE A O 1
ATOM 793 N N . ASP A 1 101 ? -4.904 -14.331 14.634 1.00 98.06 101 ASP A N 1
ATOM 794 C CA . ASP A 1 101 ? -4.665 -15.541 13.836 1.00 98.06 101 ASP A CA 1
ATOM 795 C C . ASP A 1 101 ? -3.915 -15.233 12.527 1.00 98.06 101 ASP A C 1
ATOM 797 O O . ASP A 1 101 ? -2.924 -15.892 12.203 1.00 98.06 101 ASP A O 1
ATOM 801 N N . LEU A 1 102 ? -4.316 -14.181 11.807 1.00 97.75 102 LEU A N 1
ATOM 802 C CA . LEU A 1 102 ? -3.632 -13.740 10.590 1.00 97.75 102 LEU A CA 1
ATOM 803 C C . LEU A 1 102 ? -2.195 -13.291 10.863 1.00 97.75 102 LEU A C 1
ATOM 805 O O . LEU A 1 102 ? -1.291 -13.665 10.113 1.00 97.75 102 LEU A O 1
ATOM 809 N N . ILE A 1 103 ? -1.967 -12.535 11.939 1.00 97.88 103 ILE A N 1
ATOM 810 C CA . ILE A 1 103 ? -0.622 -12.109 12.343 1.00 97.88 103 ILE A CA 1
ATOM 811 C C . ILE A 1 103 ? 0.239 -13.330 12.675 1.00 97.88 103 ILE A C 1
ATOM 813 O O . ILE A 1 103 ? 1.369 -13.424 12.197 1.00 97.88 103 ILE A O 1
ATOM 817 N N . LEU A 1 104 ? -0.286 -14.297 13.432 1.00 97.50 104 LEU A N 1
ATOM 818 C CA . LEU A 1 104 ? 0.438 -15.522 13.776 1.00 97.50 104 LEU A CA 1
ATOM 819 C C . LEU A 1 104 ? 0.759 -16.361 12.537 1.00 97.50 104 LEU A C 1
ATOM 821 O O . LEU A 1 104 ? 1.877 -16.860 12.413 1.00 97.50 104 LEU A O 1
ATOM 825 N N . LYS A 1 105 ? -0.173 -16.475 11.587 1.00 95.94 105 LYS A N 1
ATOM 826 C CA . LYS A 1 105 ? 0.053 -17.158 10.305 1.00 95.94 105 LYS A CA 1
ATOM 827 C C . LYS A 1 105 ? 1.107 -16.455 9.458 1.00 95.94 105 LYS A C 1
ATOM 829 O O . LYS A 1 105 ? 2.005 -17.118 8.941 1.00 95.94 105 LYS A O 1
ATOM 834 N N . ALA A 1 106 ? 1.032 -15.131 9.334 1.00 95.38 106 ALA A N 1
ATOM 835 C CA . ALA A 1 106 ? 2.025 -14.337 8.616 1.00 95.38 106 ALA A CA 1
ATOM 836 C C . ALA A 1 106 ? 3.409 -14.470 9.265 1.00 95.38 106 ALA A C 1
ATOM 838 O O . ALA A 1 106 ? 4.400 -14.697 8.573 1.00 95.38 106 ALA A O 1
ATOM 839 N N . PHE A 1 107 ? 3.464 -14.427 10.596 1.00 95.25 107 PHE A N 1
ATOM 840 C CA . PHE A 1 107 ? 4.689 -14.616 11.361 1.00 95.25 107 PHE A CA 1
ATOM 841 C C . PHE A 1 107 ? 5.256 -16.032 11.208 1.00 95.25 107 PHE A C 1
ATOM 843 O O . PHE A 1 107 ? 6.456 -16.203 11.003 1.00 95.25 107 PHE A O 1
ATOM 850 N N . HIS A 1 108 ? 4.409 -17.062 11.247 1.00 95.38 108 HIS A N 1
ATOM 851 C CA . HIS A 1 108 ? 4.817 -18.438 10.976 1.00 95.38 108 HIS A CA 1
ATOM 852 C C . HIS A 1 108 ? 5.348 -18.606 9.557 1.00 95.38 108 HIS A C 1
ATOM 854 O O . HIS A 1 108 ? 6.405 -19.207 9.402 1.00 95.38 108 HIS A O 1
ATOM 860 N N . LYS A 1 109 ? 4.685 -18.025 8.550 1.00 91.31 109 LYS A N 1
ATOM 861 C CA . LYS A 1 109 ? 5.149 -18.041 7.157 1.00 91.31 109 LYS A CA 1
ATOM 862 C C . LYS A 1 109 ? 6.498 -17.342 6.998 1.00 91.31 109 LYS A C 1
ATOM 864 O O . LYS A 1 109 ? 7.375 -17.852 6.309 1.00 91.31 109 LYS A O 1
ATOM 869 N N . TRP A 1 110 ? 6.675 -16.197 7.654 1.00 91.19 110 TRP A N 1
ATOM 870 C CA . TRP A 1 110 ? 7.941 -15.469 7.656 1.00 91.19 110 TRP A CA 1
ATOM 871 C C . TRP A 1 110 ? 9.068 -16.292 8.295 1.00 91.19 110 TRP A C 1
ATOM 873 O O . TRP A 1 110 ? 10.156 -16.374 7.732 1.00 91.19 110 TRP A O 1
ATOM 883 N N . LYS A 1 111 ? 8.792 -16.981 9.412 1.00 91.38 111 LYS A N 1
ATOM 884 C CA . LYS A 1 111 ? 9.750 -17.905 10.040 1.00 91.38 111 LYS A CA 1
ATOM 885 C C . LYS A 1 111 ? 10.033 -19.154 9.197 1.00 91.38 111 LYS A C 1
ATOM 887 O O . LYS A 1 111 ? 11.164 -19.625 9.195 1.00 91.38 111 LYS A O 1
ATOM 892 N N . SER A 1 112 ? 9.025 -19.726 8.536 1.00 89.00 112 SER A N 1
ATOM 893 C CA . SER A 1 112 ? 9.163 -20.979 7.776 1.00 89.00 112 SER A CA 1
ATOM 894 C C . SER A 1 112 ? 9.785 -20.780 6.398 1.00 89.00 112 SER A C 1
ATOM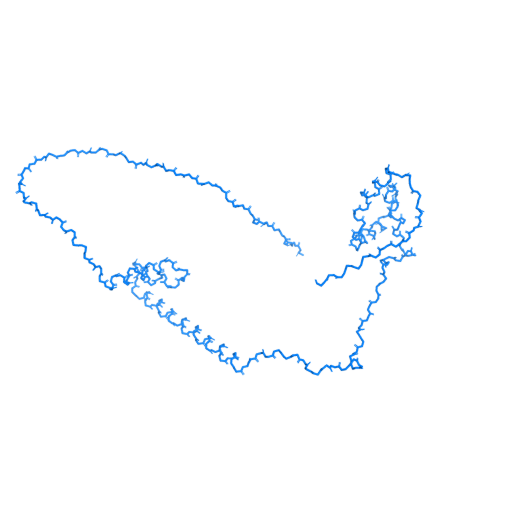 896 O O . SER A 1 112 ? 10.348 -21.712 5.831 1.00 89.00 112 SER A O 1
ATOM 898 N N . SER A 1 113 ? 9.632 -19.592 5.819 1.00 81.31 113 SER A N 1
ATOM 899 C CA . SER A 1 113 ? 10.092 -19.279 4.469 1.00 81.31 113 SER A CA 1
ATOM 900 C C . SER A 1 113 ? 10.661 -17.863 4.442 1.00 81.31 113 SER A C 1
ATOM 902 O O . SER A 1 113 ? 10.045 -16.964 3.860 1.00 81.31 113 SER A O 1
ATOM 904 N N . PRO A 1 114 ? 11.822 -17.639 5.088 1.00 82.81 114 PRO A N 1
ATOM 905 C CA . PRO A 1 114 ? 12.517 -16.373 4.947 1.00 82.81 114 PRO A CA 1
ATOM 906 C C . PRO A 1 114 ? 12.852 -16.180 3.464 1.00 82.81 114 PRO A C 1
ATOM 908 O O . PRO A 1 114 ? 13.478 -17.037 2.839 1.00 82.81 114 PRO A O 1
ATOM 911 N N . VAL A 1 115 ? 12.412 -15.064 2.880 1.00 80.62 115 VAL A N 1
ATOM 912 C CA . VAL A 1 115 ? 12.834 -14.674 1.531 1.00 80.62 115 VAL A CA 1
ATOM 913 C C . VAL A 1 115 ? 14.280 -14.212 1.643 1.00 80.62 115 VAL A C 1
ATOM 915 O O . VAL A 1 115 ? 14.553 -13.067 1.997 1.00 80.62 115 VAL A O 1
ATOM 918 N N . ILE A 1 116 ? 15.212 -15.130 1.407 1.00 74.50 116 ILE A N 1
ATOM 919 C CA . ILE A 1 116 ? 16.635 -14.815 1.346 1.00 74.50 116 ILE A CA 1
ATOM 920 C C . ILE A 1 116 ? 16.936 -14.416 -0.097 1.00 74.50 116 ILE A C 1
ATOM 922 O O . ILE A 1 116 ? 16.972 -15.260 -0.992 1.00 74.50 116 ILE A O 1
ATOM 926 N N . VAL A 1 117 ? 17.150 -13.122 -0.329 1.00 73.19 117 VAL A N 1
ATOM 927 C CA . VAL A 1 117 ? 17.768 -12.652 -1.571 1.00 73.19 117 VAL A CA 1
ATOM 928 C C . VAL A 1 117 ? 19.248 -13.019 -1.509 1.00 73.19 117 VAL A C 1
ATOM 930 O O . VAL A 1 117 ? 20.022 -12.426 -0.764 1.00 73.19 117 VAL A O 1
ATOM 933 N N . THR A 1 118 ? 19.636 -14.071 -2.226 1.00 77.25 118 THR A N 1
ATOM 934 C CA . THR A 1 118 ? 21.048 -14.440 -2.360 1.00 77.25 118 THR A CA 1
ATOM 935 C C . THR A 1 118 ? 21.589 -13.818 -3.638 1.00 77.25 118 THR A C 1
ATOM 937 O O . THR A 1 118 ? 21.030 -14.001 -4.718 1.00 77.25 118 THR A O 1
ATOM 940 N N . PHE A 1 119 ? 22.675 -13.062 -3.519 1.00 76.88 119 PHE A N 1
ATOM 941 C CA . PHE A 1 119 ? 23.499 -12.748 -4.678 1.00 76.88 119 PHE A CA 1
ATOM 942 C C . PHE A 1 119 ? 24.247 -14.025 -5.054 1.00 76.88 119 PHE A C 1
ATOM 944 O O . PHE A 1 119 ? 24.765 -14.718 -4.175 1.00 76.88 119 PHE A O 1
ATOM 951 N N . ALA A 1 120 ? 24.281 -14.366 -6.341 1.00 75.25 120 ALA A N 1
ATOM 952 C CA . ALA A 1 120 ? 25.102 -15.475 -6.801 1.00 75.25 120 ALA A CA 1
ATOM 953 C C . ALA A 1 120 ? 26.565 -15.173 -6.435 1.00 75.25 120 ALA A C 1
ATOM 955 O O . ALA A 1 120 ? 27.158 -14.236 -6.957 1.00 75.25 120 ALA A O 1
ATOM 956 N N . THR A 1 121 ? 27.132 -15.941 -5.500 1.00 66.94 121 THR A N 1
ATOM 957 C CA . THR A 1 121 ? 28.532 -15.807 -5.055 1.00 66.94 121 THR A CA 1
ATOM 958 C C . THR A 1 121 ? 29.523 -16.338 -6.085 1.00 66.94 121 THR A C 1
ATOM 960 O O . THR A 1 121 ? 30.720 -16.099 -5.974 1.00 66.94 121 THR A O 1
ATOM 963 N N . THR A 1 122 ? 29.026 -17.063 -7.089 1.00 73.94 122 THR A N 1
ATOM 964 C CA . THR A 1 122 ? 29.779 -17.390 -8.293 1.00 73.94 122 THR A CA 1
ATOM 965 C C . THR A 1 122 ? 29.541 -16.292 -9.310 1.00 73.94 122 THR A C 1
ATOM 967 O O . THR A 1 122 ? 28.511 -16.234 -9.981 1.00 73.94 122 THR A O 1
ATOM 970 N N . GLU A 1 123 ? 30.520 -15.409 -9.418 1.00 72.44 123 GLU A N 1
ATOM 971 C CA . GLU A 1 123 ? 30.643 -14.535 -10.569 1.00 72.44 123 GLU A CA 1
ATOM 972 C C . GLU A 1 123 ? 30.673 -15.389 -11.842 1.00 72.44 123 GLU A C 1
ATOM 974 O O . GLU A 1 123 ? 31.500 -16.290 -12.005 1.00 72.44 123 GLU A O 1
ATOM 979 N N . THR A 1 124 ? 29.721 -15.162 -12.749 1.00 78.31 124 THR A N 1
ATOM 980 C CA . THR A 1 124 ? 29.831 -15.715 -14.096 1.00 78.31 124 THR A CA 1
ATOM 981 C C . THR A 1 124 ? 31.108 -15.140 -14.688 1.00 78.31 124 THR A C 1
ATOM 983 O O . THR A 1 124 ? 31.198 -13.914 -14.801 1.00 78.31 124 THR A O 1
ATOM 986 N N . PRO A 1 125 ? 32.103 -15.969 -15.042 1.00 82.81 125 PRO A N 1
ATOM 987 C CA . PRO A 1 125 ? 33.328 -15.423 -15.580 1.00 82.81 125 PRO A CA 1
ATOM 988 C C . PRO A 1 125 ? 32.999 -14.681 -16.874 1.00 82.81 125 PRO A C 1
ATOM 990 O O . PRO A 1 125 ? 32.103 -15.088 -17.619 1.00 82.81 125 PRO A O 1
ATOM 993 N N . ILE A 1 126 ? 33.719 -13.593 -17.135 1.00 79.00 126 ILE A N 1
ATOM 994 C CA . ILE A 1 126 ? 33.408 -12.623 -18.196 1.00 79.00 126 ILE A CA 1
ATOM 995 C C . ILE A 1 126 ? 33.151 -13.279 -19.565 1.00 79.00 126 ILE A C 1
ATOM 997 O O . ILE A 1 126 ? 32.286 -12.828 -20.305 1.00 79.00 126 ILE A O 1
ATOM 1001 N N . TRP A 1 127 ? 33.816 -14.394 -19.880 1.00 83.38 127 TRP A N 1
ATOM 1002 C CA . TRP A 1 127 ? 33.652 -15.124 -21.146 1.00 83.38 127 TRP A CA 1
ATOM 1003 C C . TRP A 1 127 ? 32.319 -15.876 -21.314 1.00 83.38 127 TRP A C 1
ATOM 1005 O O . TRP A 1 127 ? 32.019 -16.332 -22.414 1.00 83.38 127 TRP A O 1
ATOM 1015 N N . LYS A 1 128 ? 31.525 -16.047 -20.250 1.00 87.12 128 LYS A N 1
ATOM 1016 C CA . LYS A 1 128 ? 30.211 -16.721 -20.286 1.00 87.12 128 LYS A CA 1
ATOM 1017 C C . LYS A 1 128 ? 29.041 -15.732 -20.371 1.00 87.12 128 LYS A C 1
ATOM 1019 O O . LYS A 1 128 ? 27.909 -16.147 -20.614 1.00 87.12 128 LYS A O 1
ATOM 1024 N N . ILE A 1 129 ? 29.298 -14.443 -20.158 1.00 88.69 129 ILE A N 1
ATOM 1025 C CA . ILE A 1 129 ? 28.281 -13.394 -20.228 1.00 88.69 129 ILE A CA 1
ATOM 1026 C C . ILE A 1 129 ? 28.089 -13.043 -21.710 1.00 88.69 129 ILE A C 1
ATOM 1028 O O . ILE A 1 129 ? 29.057 -12.624 -22.349 1.00 88.69 129 ILE A O 1
ATOM 1032 N N . PRO A 1 130 ? 26.889 -13.230 -22.294 1.00 90.50 130 PRO A N 1
ATOM 1033 C CA . PRO A 1 130 ? 26.658 -12.833 -23.674 1.00 90.50 130 PRO A CA 1
ATOM 1034 C C . PRO A 1 130 ? 26.837 -11.322 -23.787 1.00 90.50 130 PRO A C 1
ATOM 1036 O O . PRO A 1 130 ? 26.402 -10.565 -22.917 1.00 90.50 130 PRO A O 1
ATOM 1039 N N . PHE A 1 131 ? 27.481 -10.885 -24.865 1.00 92.06 131 PHE A N 1
ATOM 1040 C CA . PHE A 1 131 ? 27.609 -9.463 -25.135 1.00 92.06 131 PHE A CA 1
ATOM 1041 C C . PHE A 1 131 ? 26.203 -8.846 -25.223 1.00 92.06 131 PHE A C 1
ATOM 1043 O O . PHE A 1 131 ? 25.336 -9.427 -25.888 1.00 92.06 131 PHE A O 1
ATOM 1050 N N . PRO A 1 132 ? 25.935 -7.725 -24.528 1.00 91.56 132 PRO A N 1
ATOM 1051 C CA . PRO A 1 132 ? 24.619 -7.110 -24.565 1.00 91.56 132 PRO A CA 1
ATOM 1052 C C . PRO A 1 132 ? 24.289 -6.671 -25.991 1.00 91.56 132 PRO A C 1
ATOM 1054 O O . PRO A 1 132 ? 25.174 -6.407 -26.806 1.00 91.56 132 PRO A O 1
ATOM 1057 N N . ALA A 1 133 ? 23.000 -6.549 -26.289 1.00 94.12 133 ALA A N 1
ATOM 1058 C CA . ALA A 1 133 ? 22.588 -5.880 -27.510 1.00 94.12 133 ALA A CA 1
ATOM 1059 C C . ALA A 1 133 ? 23.075 -4.423 -27.455 1.00 94.12 133 ALA A C 1
ATOM 1061 O O . ALA A 1 133 ? 22.653 -3.653 -26.591 1.00 94.12 133 ALA A O 1
ATOM 1062 N N . VAL A 1 134 ? 23.985 -4.062 -28.360 1.00 92.94 134 VAL A N 1
ATOM 1063 C CA . VAL A 1 134 ? 24.440 -2.682 -28.529 1.00 92.94 134 VAL A CA 1
ATOM 1064 C C . VAL A 1 134 ? 23.621 -2.053 -29.642 1.00 92.94 134 VAL A C 1
ATOM 1066 O O . VAL A 1 134 ? 23.748 -2.422 -30.807 1.00 92.94 134 VAL A O 1
ATOM 1069 N N . THR A 1 135 ? 22.791 -1.085 -29.269 1.00 94.50 135 THR A N 1
ATOM 1070 C CA . THR A 1 135 ? 22.072 -0.236 -30.216 1.00 94.50 135 THR A CA 1
ATOM 1071 C C . THR A 1 135 ? 22.843 1.069 -30.368 1.00 94.50 135 THR A C 1
ATOM 1073 O O . THR A 1 135 ? 22.963 1.831 -29.411 1.00 94.50 135 THR A O 1
ATOM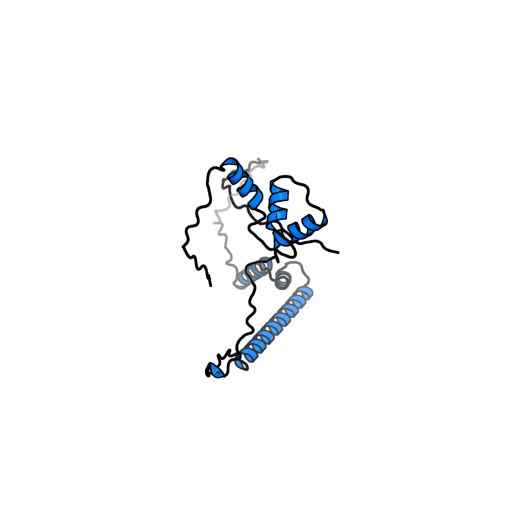 1076 N N . ILE A 1 136 ? 23.380 1.321 -31.564 1.00 92.19 136 ILE A N 1
ATOM 1077 C CA . ILE A 1 136 ? 24.061 2.577 -31.897 1.00 92.19 136 ILE A CA 1
ATOM 1078 C C . ILE A 1 136 ? 23.043 3.498 -32.564 1.00 92.19 136 ILE A C 1
ATOM 1080 O O . ILE A 1 136 ? 22.566 3.208 -33.659 1.00 92.19 136 ILE A O 1
ATOM 1084 N N . CYS A 1 137 ? 22.731 4.612 -31.908 1.00 87.31 137 CYS A N 1
ATOM 1085 C CA . CYS A 1 137 ? 21.920 5.676 -32.488 1.00 87.31 137 CYS A CA 1
ATOM 1086 C C . CYS A 1 137 ? 22.846 6.803 -32.966 1.00 87.31 137 CYS A C 1
ATOM 1088 O O . CYS A 1 137 ? 23.641 7.287 -32.155 1.00 87.31 137 CYS A O 1
ATOM 1090 N N . PRO A 1 138 ? 22.760 7.254 -34.231 1.00 88.44 138 PRO A N 1
ATOM 1091 C CA . PRO A 1 138 ? 23.448 8.468 -34.644 1.00 88.44 138 PRO A CA 1
ATOM 1092 C C . PRO A 1 138 ? 22.916 9.673 -33.854 1.00 88.44 138 PRO A C 1
ATOM 1094 O O . PRO A 1 138 ? 21.747 9.728 -33.457 1.00 88.44 138 PRO A O 1
ATOM 1097 N N . GLU A 1 139 ? 23.789 10.650 -33.618 1.00 84.62 139 GLU A N 1
ATOM 1098 C CA . GLU A 1 139 ? 23.399 11.929 -33.014 1.00 84.62 139 GLU A CA 1
ATOM 1099 C C . GLU A 1 139 ? 22.449 12.705 -33.941 1.00 84.62 139 GLU A C 1
ATOM 1101 O O . GLU A 1 139 ? 21.498 13.341 -33.485 1.00 84.62 139 GLU A O 1
ATOM 1106 N N . ILE A 1 140 ? 22.659 12.557 -35.252 1.00 84.06 140 ILE A N 1
ATOM 1107 C CA . ILE A 1 140 ? 21.806 13.093 -36.308 1.00 84.06 140 ILE A CA 1
ATOM 1108 C C . ILE A 1 140 ? 20.433 12.406 -36.247 1.00 84.06 140 ILE A C 1
ATOM 1110 O O . ILE A 1 140 ? 20.329 11.186 -36.368 1.00 84.06 140 ILE A O 1
ATOM 1114 N N . LYS A 1 141 ? 19.375 13.203 -36.057 1.00 85.06 141 LYS A N 1
ATOM 1115 C CA . LYS A 1 141 ? 17.981 12.734 -35.937 1.00 85.06 141 LYS A CA 1
ATOM 1116 C C . LYS A 1 141 ? 17.236 12.657 -37.270 1.00 85.06 141 LYS A C 1
ATOM 1118 O O . LYS A 1 141 ? 16.184 12.031 -37.337 1.00 85.06 141 LYS A O 1
ATOM 1123 N N . THR A 1 142 ? 17.770 13.298 -38.304 1.00 86.81 142 THR A N 1
ATOM 1124 C CA . THR A 1 142 ? 17.143 13.457 -39.619 1.00 86.81 142 THR A CA 1
ATOM 1125 C C . THR A 1 142 ? 18.160 13.196 -40.711 1.00 86.81 142 THR A C 1
ATOM 1127 O O . THR A 1 142 ? 19.259 13.742 -40.661 1.00 86.81 142 THR A O 1
ATOM 1130 N N . ASP A 1 143 ? 17.788 12.420 -41.718 1.00 87.75 143 ASP A N 1
ATOM 1131 C CA . ASP A 1 143 ? 18.605 12.284 -42.917 1.00 87.75 143 ASP A CA 1
ATOM 1132 C C . ASP A 1 143 ? 18.521 13.588 -43.740 1.00 87.75 143 ASP A C 1
ATOM 1134 O O . ASP A 1 143 ? 17.415 13.945 -44.158 1.00 87.75 143 ASP A O 1
ATOM 1138 N N . PRO A 1 144 ? 19.631 14.324 -43.953 1.00 85.69 144 PRO A N 1
ATOM 1139 C CA . PRO A 1 144 ? 19.613 15.574 -44.711 1.00 85.69 144 PRO A CA 1
ATOM 1140 C C . PRO A 1 144 ? 19.233 15.384 -46.185 1.00 85.69 144 PRO A C 1
ATOM 1142 O O . PRO A 1 144 ? 18.733 16.336 -46.786 1.00 85.69 144 PRO A O 1
ATOM 1145 N N . ASP A 1 145 ? 19.421 14.185 -46.749 1.00 87.81 145 ASP A N 1
ATOM 1146 C CA . ASP A 1 145 ? 19.046 13.882 -48.134 1.00 87.81 145 ASP A CA 1
ATOM 1147 C C . ASP A 1 145 ? 17.526 13.688 -48.277 1.00 87.81 145 ASP A C 1
ATOM 1149 O O . ASP A 1 145 ? 16.958 13.940 -49.340 1.00 87.81 145 ASP A O 1
ATOM 1153 N N . ILE A 1 146 ? 16.852 13.268 -47.197 1.00 87.69 146 ILE A N 1
ATOM 1154 C CA . ILE A 1 146 ? 15.394 13.069 -47.150 1.00 87.69 146 ILE A CA 1
ATOM 1155 C C . ILE A 1 146 ? 14.687 14.336 -46.658 1.00 87.69 146 ILE A C 1
ATOM 1157 O O . ILE A 1 146 ? 13.663 14.736 -47.210 1.00 87.69 146 ILE A O 1
ATOM 1161 N N . PHE A 1 147 ? 15.213 14.966 -45.607 1.00 89.56 147 PHE A N 1
ATOM 1162 C CA . PHE A 1 147 ? 14.640 16.165 -45.009 1.00 89.56 147 PHE A CA 1
ATOM 1163 C C . PHE A 1 147 ? 15.739 17.082 -44.471 1.00 89.56 147 PHE A C 1
ATOM 1165 O O . PHE A 1 147 ? 16.290 16.873 -43.385 1.00 89.56 147 PHE A O 1
ATOM 1172 N N . ASN A 1 148 ? 16.022 18.154 -45.213 1.00 88.75 148 ASN A N 1
ATOM 1173 C CA . ASN A 1 148 ? 16.953 19.179 -44.766 1.00 88.75 148 ASN A CA 1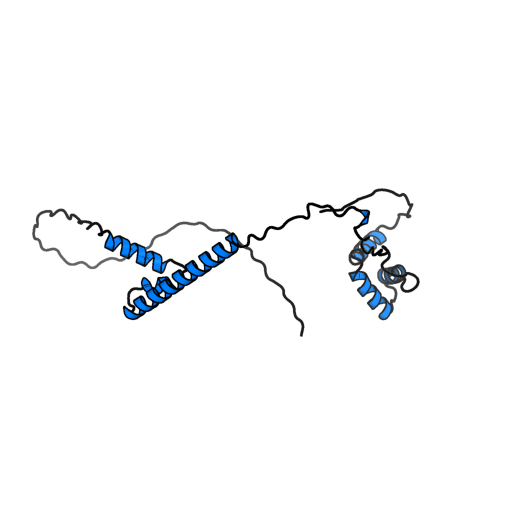
ATOM 1174 C C . ASN A 1 148 ? 16.292 20.081 -43.714 1.00 88.75 148 ASN A C 1
ATOM 1176 O O . ASN A 1 148 ? 15.680 21.110 -44.011 1.00 88.75 148 ASN A O 1
ATOM 1180 N N . TYR A 1 149 ? 16.454 19.677 -42.457 1.00 86.75 149 TYR A N 1
ATOM 1181 C CA . TYR A 1 149 ? 15.942 20.403 -41.305 1.00 86.75 149 TYR A CA 1
ATOM 1182 C C . TYR A 1 149 ? 16.439 21.861 -41.257 1.00 86.75 149 TYR A C 1
ATOM 1184 O O . TYR A 1 149 ? 15.670 22.769 -40.940 1.00 86.75 149 TYR A O 1
ATOM 1192 N N . SER A 1 150 ? 17.710 22.097 -41.603 1.00 86.00 150 SER A N 1
ATOM 1193 C CA . SER A 1 150 ? 18.328 23.428 -41.591 1.00 86.00 150 SER A CA 1
ATOM 1194 C C . SER A 1 150 ? 17.670 24.375 -42.592 1.00 86.00 150 SER A C 1
ATOM 1196 O O . SER A 1 150 ? 17.423 25.533 -42.260 1.00 86.00 150 SER A O 1
ATOM 1198 N N . ASP A 1 151 ? 17.328 23.894 -43.787 1.00 88.81 151 ASP A N 1
ATOM 1199 C CA . ASP A 1 151 ? 16.685 24.717 -44.817 1.00 88.81 151 ASP A CA 1
ATOM 1200 C C . ASP A 1 151 ? 15.272 25.135 -44.402 1.00 88.81 151 ASP A C 1
ATOM 1202 O O . ASP A 1 151 ? 14.901 26.302 -44.547 1.00 88.81 151 ASP A O 1
ATOM 1206 N N . ILE A 1 152 ? 14.483 24.209 -43.843 1.00 88.25 152 ILE A N 1
ATOM 1207 C CA . ILE A 1 152 ? 13.134 24.519 -43.343 1.00 88.25 152 ILE A CA 1
ATOM 1208 C C . ILE A 1 152 ? 13.204 25.464 -42.147 1.00 88.25 152 ILE A C 1
ATOM 1210 O O . ILE A 1 152 ? 12.432 26.424 -42.067 1.00 88.25 152 ILE A O 1
ATOM 1214 N N . PHE A 1 153 ? 14.172 25.247 -41.256 1.00 86.44 153 PHE A N 1
ATOM 1215 C CA . PHE A 1 153 ? 14.434 26.148 -40.145 1.00 86.44 153 PHE A CA 1
ATOM 1216 C C . PHE A 1 153 ? 14.746 27.574 -40.628 1.00 86.44 153 PHE A C 1
ATOM 1218 O O . PHE A 1 153 ? 14.124 28.531 -40.162 1.00 86.44 153 PHE A O 1
ATOM 1225 N N . LEU A 1 154 ? 15.651 27.726 -41.602 1.00 86.94 154 LEU A N 1
ATOM 1226 C CA . LEU A 1 154 ? 16.007 29.025 -42.178 1.00 86.94 154 LEU A CA 1
ATOM 1227 C C . LEU A 1 154 ? 14.823 29.680 -42.890 1.00 86.94 154 LEU A C 1
ATOM 1229 O O . LEU A 1 154 ? 14.582 30.868 -42.683 1.00 86.94 154 LEU A O 1
ATOM 1233 N N . LYS A 1 155 ? 14.037 28.920 -43.663 1.00 88.25 155 LYS A N 1
ATOM 1234 C CA . LYS A 1 155 ? 12.806 29.439 -44.277 1.00 88.25 155 LYS A CA 1
ATOM 1235 C C . LYS A 1 155 ? 11.855 29.997 -43.213 1.00 88.25 155 LYS A C 1
ATOM 1237 O O . LYS A 1 155 ? 11.362 31.109 -43.375 1.00 88.25 155 LYS A O 1
ATOM 1242 N N . LYS A 1 156 ? 11.655 29.280 -42.102 1.00 84.62 156 LYS A N 1
ATOM 1243 C CA . LYS A 1 156 ? 10.764 29.695 -41.006 1.00 84.62 156 LYS A CA 1
ATOM 1244 C C . LYS A 1 156 ? 11.276 30.938 -40.268 1.00 84.62 156 LYS A C 1
ATOM 1246 O O . LYS A 1 156 ? 10.497 31.851 -40.017 1.00 84.62 156 LYS A O 1
ATOM 1251 N N . VAL A 1 157 ? 12.581 31.023 -39.993 1.00 83.56 157 VAL A N 1
ATOM 1252 C CA . VAL A 1 157 ? 13.221 32.214 -39.394 1.00 83.56 157 VAL A CA 1
ATOM 1253 C C . VAL A 1 157 ? 13.154 33.428 -40.324 1.00 83.56 157 VAL A C 1
ATOM 1255 O O . VAL A 1 157 ? 12.896 34.544 -39.877 1.00 83.56 157 VAL A O 1
ATOM 1258 N N . SER A 1 158 ? 13.388 33.232 -41.620 1.00 86.06 158 SER A N 1
ATOM 1259 C CA . SER A 1 158 ? 13.377 34.301 -42.624 1.00 86.06 158 SER A CA 1
ATOM 1260 C C . SER A 1 158 ? 11.969 34.674 -43.105 1.00 86.06 158 SER A C 1
ATOM 1262 O O . SER A 1 158 ? 11.849 35.465 -44.037 1.00 86.06 158 SER A O 1
ATOM 1264 N N . ASN A 1 159 ? 10.911 34.136 -42.484 1.00 84.75 159 ASN A N 1
ATOM 1265 C CA . ASN A 1 159 ? 9.512 34.326 -42.888 1.00 84.75 159 ASN A CA 1
ATOM 1266 C C . ASN A 1 159 ? 9.254 33.988 -44.372 1.00 84.75 159 ASN A C 1
ATOM 1268 O O . ASN A 1 159 ? 8.445 34.629 -45.045 1.00 84.75 159 ASN A O 1
ATOM 1272 N N . LEU A 1 160 ? 9.959 32.985 -44.895 1.00 91.88 160 LEU A N 1
ATOM 1273 C CA . LEU A 1 160 ? 9.741 32.429 -46.224 1.00 91.88 160 LEU A CA 1
ATOM 1274 C C . LEU A 1 160 ? 8.653 31.354 -46.184 1.00 91.88 160 LEU A C 1
ATOM 1276 O O . LEU A 1 160 ? 8.384 30.733 -45.157 1.00 91.88 160 LEU A O 1
ATOM 1280 N N . TYR A 1 161 ? 8.035 31.123 -47.339 1.00 92.62 161 TYR A N 1
ATOM 1281 C CA . TYR A 1 161 ? 6.998 30.113 -47.496 1.00 92.62 161 TYR A CA 1
ATOM 1282 C C . TYR A 1 161 ? 7.554 28.695 -47.277 1.00 92.62 161 TYR A C 1
ATOM 1284 O O . TYR A 1 161 ? 8.550 28.302 -47.890 1.00 92.62 161 TYR A O 1
ATOM 1292 N N . VAL A 1 162 ? 6.873 27.932 -46.421 1.00 92.44 162 VAL A N 1
ATOM 1293 C CA . VAL A 1 162 ? 7.104 26.507 -46.148 1.00 92.44 162 VAL A CA 1
ATOM 1294 C C . VAL A 1 162 ? 5.815 25.765 -46.484 1.00 92.44 162 VAL A C 1
ATOM 1296 O O . VAL A 1 162 ? 4.722 26.250 -46.173 1.00 92.44 162 VAL A O 1
ATOM 1299 N N . THR A 1 163 ? 5.918 24.613 -47.143 1.00 94.38 163 THR A N 1
ATOM 1300 C CA . THR A 1 163 ? 4.730 23.825 -47.494 1.00 94.38 163 THR A CA 1
ATOM 1301 C C . THR A 1 163 ? 4.079 23.212 -46.243 1.00 94.38 163 THR A C 1
ATOM 1303 O O . THR A 1 163 ? 4.755 22.997 -45.233 1.00 94.38 163 THR A O 1
ATOM 1306 N N . PRO A 1 164 ? 2.767 22.906 -46.270 1.00 93.38 164 PRO A N 1
ATOM 1307 C CA . PRO A 1 164 ? 2.087 22.300 -45.123 1.00 93.38 164 PRO A CA 1
ATOM 1308 C C . PRO A 1 164 ? 2.712 20.969 -44.678 1.00 93.38 164 PRO A C 1
ATOM 1310 O O . PRO A 1 164 ? 2.822 20.722 -43.482 1.00 93.38 164 PRO A O 1
ATOM 1313 N N . GLU A 1 165 ? 3.168 20.160 -45.637 1.00 92.38 165 GLU A N 1
ATOM 1314 C CA . GLU A 1 165 ? 3.826 18.870 -45.401 1.00 92.38 165 GLU A CA 1
ATOM 1315 C C . GLU A 1 165 ? 5.199 19.042 -44.734 1.00 92.38 165 GLU A C 1
ATOM 1317 O O . GLU A 1 165 ? 5.465 18.434 -43.697 1.00 92.38 165 GLU A O 1
ATOM 1322 N N . GLU A 1 166 ? 6.049 19.939 -45.254 1.00 90.81 166 GLU A N 1
ATOM 1323 C CA . GLU A 1 166 ? 7.341 20.263 -44.629 1.00 90.81 166 GLU A CA 1
ATOM 1324 C C . GLU A 1 166 ? 7.156 20.792 -43.200 1.00 90.81 166 GLU A C 1
ATOM 1326 O O . GLU A 1 166 ? 7.949 20.474 -42.312 1.00 90.81 166 GLU A O 1
ATOM 1331 N N . ASN A 1 167 ? 6.112 21.592 -42.963 1.00 89.69 167 ASN A N 1
ATOM 1332 C CA . ASN A 1 167 ? 5.833 22.144 -41.643 1.00 89.69 167 ASN A CA 1
ATOM 1333 C C . ASN A 1 167 ? 5.359 21.067 -40.655 1.00 89.69 167 ASN A C 1
ATOM 1335 O O . ASN A 1 167 ? 5.774 21.098 -39.502 1.00 89.69 167 ASN A O 1
ATOM 1339 N N . GLU A 1 168 ? 4.546 20.098 -41.078 1.00 92.19 168 GLU A N 1
ATOM 1340 C CA . GLU A 1 168 ? 4.132 18.979 -40.220 1.00 92.19 168 GLU A CA 1
ATOM 1341 C C . GLU A 1 168 ? 5.335 18.132 -39.775 1.00 92.19 168 GLU A C 1
ATOM 1343 O O . GLU A 1 168 ? 5.514 17.864 -38.582 1.00 92.19 168 GLU A O 1
ATOM 1348 N N . VAL A 1 169 ? 6.211 17.782 -40.722 1.00 89.19 169 VAL A N 1
ATOM 1349 C CA . VAL A 1 169 ? 7.440 17.028 -40.437 1.00 89.19 169 VAL A CA 1
ATOM 1350 C C . VAL A 1 169 ? 8.359 17.827 -39.512 1.00 89.19 169 VAL A C 1
ATOM 1352 O O . VAL A 1 169 ? 8.851 17.291 -38.517 1.00 89.19 169 VAL A O 1
ATOM 1355 N N . PHE A 1 170 ? 8.535 19.122 -39.776 1.00 87.75 170 PHE A N 1
ATOM 1356 C CA . PHE A 1 170 ? 9.332 20.017 -38.941 1.00 87.75 170 PHE A CA 1
ATOM 1357 C C . PHE A 1 170 ? 8.835 20.080 -37.487 1.00 87.75 170 PHE A C 1
ATOM 1359 O O . PHE A 1 170 ? 9.638 19.954 -36.562 1.00 87.75 170 PHE A O 1
ATOM 1366 N N . GLU A 1 171 ? 7.526 20.226 -37.269 1.00 86.56 171 GLU A N 1
ATOM 1367 C CA . GLU A 1 171 ? 6.937 20.255 -35.922 1.00 86.56 171 GLU A CA 1
ATOM 1368 C C . GLU A 1 171 ? 7.101 18.908 -35.197 1.00 86.56 171 GLU A C 1
ATOM 1370 O O . GLU A 1 171 ? 7.425 18.874 -34.008 1.00 86.56 171 GLU A O 1
ATOM 1375 N N . SER A 1 172 ? 6.966 17.782 -35.909 1.00 86.69 172 SER A N 1
ATOM 1376 C CA . SER A 1 172 ? 7.193 16.452 -35.323 1.00 86.69 172 SER A CA 1
ATOM 1377 C C . SER A 1 172 ? 8.640 16.263 -34.840 1.00 86.69 172 SER A C 1
ATOM 1379 O O . SER A 1 172 ? 8.886 15.666 -33.788 1.00 86.69 172 SER A O 1
ATOM 1381 N N . LEU A 1 173 ? 9.602 16.836 -35.568 1.00 86.25 173 LEU A N 1
ATOM 1382 C CA . LEU A 1 173 ? 11.026 16.785 -35.244 1.00 86.25 173 LEU A CA 1
ATOM 1383 C C . LEU A 1 173 ? 11.408 17.766 -34.131 1.00 86.25 173 LEU A C 1
ATOM 1385 O O . LEU A 1 173 ? 12.307 17.474 -33.340 1.00 86.25 173 LEU A O 1
ATOM 1389 N N . ALA A 1 174 ? 10.695 18.888 -34.010 1.00 81.12 174 ALA A N 1
ATOM 1390 C CA . ALA A 1 174 ? 10.883 19.845 -32.922 1.00 81.12 174 ALA A CA 1
ATOM 1391 C C . ALA A 1 174 ? 10.610 19.225 -31.537 1.00 81.12 174 ALA A C 1
ATOM 1393 O O . ALA A 1 174 ? 11.234 19.626 -30.556 1.00 81.12 174 ALA A O 1
ATOM 1394 N N . ILE A 1 175 ? 9.747 18.204 -31.454 1.00 80.44 175 ILE A N 1
ATOM 1395 C CA . ILE A 1 175 ? 9.483 17.450 -30.214 1.00 80.44 175 ILE A CA 1
ATOM 1396 C C . ILE A 1 175 ? 10.692 16.589 -29.815 1.00 80.44 175 ILE A C 1
ATOM 1398 O O . ILE A 1 175 ? 10.986 16.428 -28.631 1.00 80.44 175 ILE A O 1
ATOM 1402 N N . VAL A 1 176 ? 11.403 16.036 -30.800 1.00 83.81 176 VAL A N 1
ATOM 1403 C CA . VAL A 1 176 ? 12.573 15.169 -30.583 1.00 83.81 176 VAL A CA 1
ATOM 1404 C C . VAL A 1 176 ? 13.815 15.990 -30.226 1.00 83.81 176 VAL A C 1
ATOM 1406 O O . VAL A 1 176 ? 14.698 15.499 -29.518 1.00 83.81 176 VAL A O 1
ATOM 1409 N N . CYS A 1 177 ? 13.886 17.238 -30.693 1.00 76.38 177 CYS A N 1
ATOM 1410 C CA . CYS A 1 177 ? 15.050 18.098 -30.541 1.00 76.38 177 CYS A CA 1
ATOM 1411 C C . CYS A 1 177 ? 14.799 19.236 -29.524 1.00 76.38 177 CYS A C 1
ATOM 1413 O O . CYS A 1 177 ? 14.324 20.310 -29.901 1.00 76.38 177 CYS A O 1
ATOM 1415 N N . PRO A 1 178 ? 15.188 19.071 -28.243 1.00 65.69 178 PRO A N 1
ATOM 1416 C CA . PRO A 1 178 ? 14.847 20.000 -27.156 1.00 65.69 178 PRO A CA 1
ATOM 1417 C C . PRO A 1 178 ? 15.447 21.415 -27.284 1.00 65.69 178 PRO A C 1
ATOM 1419 O O . PRO A 1 178 ? 15.068 22.303 -26.527 1.00 65.69 178 PRO A O 1
ATOM 1422 N N . GLY A 1 179 ? 16.374 21.646 -28.221 1.00 64.06 179 GLY A N 1
ATOM 1423 C CA . GLY A 1 179 ? 17.007 22.952 -28.464 1.00 64.06 179 GLY A CA 1
ATOM 1424 C C . GLY A 1 179 ? 16.358 23.805 -29.560 1.00 64.06 179 GLY A C 1
ATOM 1425 O O . GLY A 1 179 ? 16.807 24.920 -29.801 1.00 64.06 179 GLY A O 1
ATOM 1426 N N . ILE A 1 180 ? 15.335 23.295 -30.251 1.00 63.91 180 ILE A N 1
ATOM 1427 C CA . ILE A 1 180 ? 14.709 23.977 -31.394 1.00 63.91 180 ILE A CA 1
ATOM 1428 C C . ILE A 1 180 ? 13.562 24.899 -30.984 1.00 63.91 180 ILE A C 1
ATOM 1430 O O . ILE A 1 180 ? 13.351 25.926 -31.621 1.00 63.91 180 ILE A O 1
ATOM 1434 N N . SER A 1 181 ? 12.847 24.577 -29.907 1.00 59.25 181 SER A N 1
ATOM 1435 C CA . SER A 1 181 ? 11.739 25.398 -29.402 1.00 59.25 181 SER A CA 1
ATOM 1436 C C . SER A 1 181 ? 12.203 26.739 -28.818 1.00 59.25 181 SER A C 1
ATOM 1438 O O . SER A 1 181 ? 11.457 27.712 -28.854 1.00 59.25 181 SER A O 1
ATOM 1440 N N . THR A 1 182 ? 13.446 26.817 -28.335 1.00 59.53 182 THR A N 1
ATOM 1441 C CA . THR A 1 182 ? 14.090 28.037 -27.807 1.00 59.53 182 THR A CA 1
ATOM 1442 C C . THR A 1 182 ? 14.893 28.801 -28.866 1.00 59.53 182 THR A C 1
ATOM 1444 O O . THR A 1 182 ? 15.350 29.924 -28.642 1.00 59.53 182 THR A O 1
ATOM 1447 N N . LEU A 1 183 ? 15.056 28.208 -30.050 1.00 62.19 183 LEU A N 1
ATOM 1448 C CA . LEU A 1 183 ? 15.857 28.741 -31.144 1.00 62.19 183 LEU A CA 1
ATOM 1449 C C . LEU A 1 183 ? 15.268 30.007 -31.802 1.00 62.19 183 LEU A C 1
ATOM 1451 O O . LEU A 1 183 ? 16.067 30.851 -32.197 1.00 62.19 183 LEU A O 1
ATOM 1455 N N . PRO A 1 184 ? 13.936 30.232 -31.879 1.00 63.50 184 PRO A N 1
ATOM 1456 C CA . PRO A 1 184 ? 13.385 31.502 -32.358 1.00 63.50 184 PRO A CA 1
ATOM 1457 C C . PRO A 1 184 ? 13.825 32.704 -31.507 1.00 63.50 184 PRO A C 1
ATOM 1459 O O . PRO A 1 184 ? 14.172 33.746 -32.060 1.00 63.50 184 PRO A O 1
ATOM 1462 N N . GLU A 1 185 ? 13.888 32.553 -30.178 1.00 59.88 185 GLU A N 1
ATOM 1463 C CA . GLU A 1 185 ? 14.375 33.605 -29.271 1.00 59.88 185 GLU A CA 1
ATOM 1464 C C . GLU A 1 185 ? 15.886 33.817 -29.406 1.00 59.88 185 GLU A C 1
ATOM 1466 O O . GLU A 1 185 ? 16.355 34.956 -29.452 1.00 59.88 185 GLU A O 1
ATOM 1471 N N . LEU A 1 186 ? 16.663 32.733 -29.517 1.00 58.78 186 LEU A N 1
ATOM 1472 C CA . LEU A 1 186 ? 18.108 32.829 -29.727 1.00 58.78 186 LEU A CA 1
ATOM 1473 C C . LEU A 1 186 ? 18.451 33.459 -31.080 1.00 58.78 186 LEU A C 1
ATOM 1475 O O . LEU A 1 186 ? 19.343 34.299 -31.146 1.00 58.78 186 LEU A O 1
ATOM 1479 N N . VAL A 1 187 ? 17.750 33.090 -32.151 1.00 64.81 187 VAL A N 1
ATOM 1480 C CA . VAL A 1 187 ? 18.018 33.611 -33.494 1.00 64.81 187 VAL A CA 1
ATOM 1481 C C . VAL A 1 187 ? 17.563 35.058 -33.632 1.00 64.81 187 VAL A C 1
ATOM 1483 O O . VAL A 1 187 ? 18.306 35.838 -34.220 1.00 64.81 187 VAL A O 1
ATOM 1486 N N . ALA A 1 188 ? 16.444 35.468 -33.025 1.00 61.78 188 ALA A N 1
ATOM 1487 C CA . ALA A 1 188 ? 16.089 36.888 -32.931 1.00 61.78 188 ALA A CA 1
ATOM 1488 C C . ALA A 1 188 ? 17.199 37.693 -32.227 1.00 61.78 188 ALA A C 1
ATOM 1490 O O . ALA A 1 188 ? 17.635 38.731 -32.725 1.00 61.78 188 ALA A O 1
ATOM 1491 N N . LYS A 1 189 ? 17.743 37.152 -31.129 1.00 58.81 189 LYS A N 1
ATOM 1492 C CA . LYS A 1 189 ? 18.828 37.772 -30.355 1.00 58.81 189 LYS A CA 1
ATOM 1493 C C . LYS A 1 189 ? 20.191 37.758 -31.065 1.00 58.81 189 LYS A C 1
ATOM 1495 O O . LYS A 1 189 ? 21.030 38.621 -30.805 1.00 58.81 189 LYS A O 1
ATOM 1500 N N . VAL A 1 190 ? 20.437 36.788 -31.947 1.00 61.34 190 VAL A N 1
ATOM 1501 C CA . VAL A 1 190 ? 21.659 36.678 -32.766 1.00 61.34 190 VAL A CA 1
ATOM 1502 C C . VAL A 1 190 ? 21.578 37.572 -34.005 1.00 61.34 190 VAL A C 1
ATOM 1504 O O . VAL A 1 190 ? 22.545 38.271 -34.297 1.00 61.34 190 VAL A O 1
ATOM 1507 N N . MET A 1 191 ? 20.435 37.604 -34.696 1.00 56.03 191 MET A N 1
ATOM 1508 C CA . MET A 1 191 ? 20.209 38.449 -35.877 1.00 56.03 191 MET A CA 1
ATOM 1509 C C . MET A 1 191 ? 20.284 39.941 -35.533 1.00 56.03 191 MET A C 1
ATOM 1511 O O . MET A 1 191 ? 20.812 40.717 -36.325 1.00 56.03 191 MET A O 1
ATOM 1515 N N . GLU A 1 192 ? 19.848 40.341 -34.335 1.00 54.88 192 GLU A N 1
ATOM 1516 C CA . GLU A 1 192 ? 20.010 41.715 -33.838 1.00 54.88 192 GLU A CA 1
ATOM 1517 C C . GLU A 1 192 ? 21.487 42.087 -33.578 1.00 54.88 192 GLU A C 1
ATOM 1519 O O . GLU A 1 192 ? 21.859 43.254 -33.657 1.00 54.88 192 GLU A O 1
ATOM 1524 N N . ASN A 1 193 ? 22.363 41.099 -33.347 1.00 52.16 193 ASN A N 1
ATOM 1525 C CA . ASN A 1 193 ? 23.764 41.305 -32.958 1.00 52.16 193 ASN A CA 1
ATOM 1526 C C . ASN A 1 193 ? 24.791 40.865 -34.023 1.00 52.16 193 ASN A C 1
ATOM 1528 O O . ASN A 1 193 ? 25.975 40.706 -33.711 1.00 52.16 193 ASN A O 1
ATOM 1532 N N . SER A 1 194 ? 24.375 40.636 -35.272 1.00 46.44 194 SER A N 1
ATOM 1533 C CA . SER A 1 194 ? 25.204 39.973 -36.287 1.00 46.44 194 SER A CA 1
ATOM 1534 C C . SER A 1 194 ? 26.315 40.862 -36.880 1.00 46.44 194 SER A C 1
ATOM 1536 O O . SER A 1 194 ? 26.242 41.323 -38.017 1.00 46.44 194 SER A O 1
ATOM 1538 N N . SER A 1 195 ? 27.411 41.003 -36.135 1.00 53.88 195 SER A N 1
ATOM 1539 C CA . SER A 1 195 ? 28.771 41.112 -36.677 1.00 53.88 195 SER A CA 1
ATOM 1540 C C . SER A 1 195 ? 29.694 40.159 -35.914 1.00 53.88 195 SER A C 1
ATOM 1542 O O . SER A 1 195 ? 30.505 40.582 -35.093 1.00 53.88 195 SER A O 1
ATOM 1544 N N . TYR A 1 196 ? 29.600 38.856 -36.178 1.00 41.97 196 TYR A N 1
ATOM 1545 C CA . TYR A 1 196 ? 30.681 37.925 -35.849 1.00 41.97 196 TYR A CA 1
ATOM 1546 C C . TYR A 1 196 ? 30.716 36.748 -36.826 1.00 41.97 196 TYR A C 1
ATOM 1548 O O . TYR A 1 196 ? 29.820 35.916 -36.908 1.00 41.97 196 TYR A O 1
ATOM 1556 N N . THR A 1 197 ? 31.808 36.698 -37.583 1.00 32.19 197 THR A N 1
ATOM 1557 C CA . THR A 1 197 ? 32.218 35.588 -38.442 1.00 32.19 197 THR A CA 1
ATOM 1558 C C . THR A 1 197 ? 32.603 34.376 -37.593 1.00 32.19 197 THR A C 1
ATOM 1560 O O . THR A 1 197 ? 33.449 34.496 -36.703 1.00 32.19 197 THR A O 1
ATOM 1563 N N . VAL A 1 198 ? 32.041 33.205 -37.896 1.00 39.12 198 VAL A N 1
ATOM 1564 C CA . VAL A 1 198 ? 32.396 31.930 -37.254 1.00 39.12 198 VAL A CA 1
ATOM 1565 C C . VAL A 1 198 ? 33.843 31.566 -37.603 1.00 39.12 198 VAL A C 1
ATOM 1567 O O . VAL A 1 198 ? 34.140 31.142 -38.718 1.00 39.12 198 VAL A O 1
ATOM 1570 N N . LYS A 1 199 ? 34.758 31.722 -36.641 1.00 32.22 199 LYS A N 1
ATOM 1571 C CA . LYS A 1 199 ? 36.085 31.096 -36.674 1.00 32.22 199 LYS A CA 1
ATOM 1572 C C . LYS A 1 199 ? 36.063 29.888 -35.750 1.00 32.22 199 LYS A C 1
ATOM 1574 O O . LYS A 1 199 ? 35.914 30.031 -34.540 1.00 32.22 199 LYS A O 1
ATOM 1579 N N . GLY A 1 200 ? 36.204 28.706 -36.342 1.00 43.50 200 GLY A N 1
ATOM 1580 C CA . GLY A 1 200 ? 36.338 27.456 -35.611 1.00 43.50 200 GLY A CA 1
ATOM 1581 C C . GLY A 1 200 ? 37.554 27.482 -34.690 1.00 43.50 200 GLY A C 1
ATOM 1582 O O . GLY A 1 200 ? 38.670 27.759 -35.126 1.00 43.50 200 GLY A O 1
ATOM 1583 N N . SER A 1 201 ? 37.329 27.167 -33.419 1.00 31.36 201 SER A N 1
ATOM 1584 C CA . SER A 1 201 ? 38.365 26.671 -32.524 1.00 31.36 201 SER A CA 1
ATOM 1585 C C . SER A 1 201 ? 37.717 25.749 -31.499 1.00 31.36 201 SER A C 1
ATOM 1587 O O . SER A 1 201 ? 36.687 26.065 -30.910 1.00 31.36 201 SER A O 1
ATOM 1589 N N . ALA A 1 202 ? 38.307 24.571 -31.367 1.00 39.94 202 ALA A N 1
ATOM 1590 C CA . ALA A 1 202 ? 37.792 23.440 -30.624 1.00 39.94 202 ALA A CA 1
ATOM 1591 C C . ALA A 1 202 ? 38.033 23.541 -29.101 1.00 39.94 202 ALA A C 1
ATOM 1593 O O . ALA A 1 202 ? 38.854 24.325 -28.628 1.00 39.94 202 ALA A O 1
ATOM 1594 N N . ILE A 1 203 ? 37.426 22.562 -28.414 1.00 37.00 203 ILE A N 1
ATOM 1595 C CA . ILE A 1 203 ? 37.743 21.987 -27.094 1.00 37.00 203 ILE A CA 1
ATOM 1596 C C . ILE A 1 203 ? 37.089 22.682 -25.880 1.00 37.00 203 ILE A C 1
ATOM 1598 O O . ILE A 1 203 ? 37.565 23.710 -25.411 1.00 37.00 203 ILE A O 1
ATOM 1602 N N . ARG A 1 204 ? 36.099 22.017 -25.258 1.00 34.41 204 ARG A N 1
ATOM 1603 C CA . ARG A 1 204 ? 36.256 21.348 -23.943 1.00 34.41 204 ARG A CA 1
ATOM 1604 C C . ARG A 1 204 ? 34.987 20.594 -23.512 1.00 34.41 204 ARG A C 1
ATOM 1606 O O . ARG A 1 204 ? 33.909 21.150 -23.384 1.00 34.41 204 ARG A O 1
ATOM 1613 N N . THR A 1 205 ? 35.208 19.301 -23.301 1.00 43.06 205 THR A N 1
ATOM 1614 C CA . THR A 1 205 ? 34.443 18.282 -22.568 1.00 43.06 205 THR A CA 1
ATOM 1615 C C . THR A 1 205 ? 33.579 18.775 -21.404 1.00 43.06 205 THR A C 1
ATOM 1617 O O . THR A 1 205 ? 34.107 19.421 -20.500 1.00 43.06 205 THR A O 1
ATOM 1620 N N . ILE A 1 206 ? 32.333 18.290 -21.339 1.00 37.62 206 ILE A N 1
ATOM 1621 C CA . ILE A 1 206 ? 31.627 17.991 -20.084 1.00 37.62 206 ILE A CA 1
ATOM 1622 C C . ILE A 1 206 ? 31.026 16.586 -20.228 1.00 37.62 206 ILE A C 1
ATOM 1624 O O . ILE A 1 206 ? 30.076 16.364 -20.971 1.00 37.62 206 ILE A O 1
ATOM 1628 N N . PHE A 1 207 ? 31.665 15.627 -19.561 1.00 40.06 207 PHE A N 1
ATOM 1629 C CA . PHE A 1 207 ? 31.037 14.386 -19.128 1.00 40.06 207 PHE A CA 1
ATOM 1630 C C . PHE A 1 207 ? 30.085 14.764 -17.985 1.00 40.06 207 PHE A C 1
ATOM 1632 O O . PHE A 1 207 ? 30.567 15.109 -16.911 1.00 40.06 207 PHE A O 1
ATOM 1639 N N . ASP A 1 208 ? 28.775 14.687 -18.200 1.00 30.84 208 ASP A N 1
ATOM 1640 C CA . ASP A 1 208 ? 27.795 14.604 -17.114 1.00 30.84 208 ASP A CA 1
ATOM 1641 C C . ASP A 1 208 ? 27.102 13.243 -17.217 1.00 30.84 208 ASP A C 1
ATOM 1643 O O . ASP A 1 208 ? 26.159 13.036 -17.977 1.00 30.84 208 ASP A O 1
ATOM 1647 N N . VAL A 1 209 ? 27.644 12.283 -16.469 1.00 36.59 209 VAL A N 1
ATOM 1648 C CA . VAL A 1 209 ? 26.989 11.018 -16.134 1.00 36.59 209 VAL A CA 1
ATOM 1649 C C . VAL A 1 209 ? 26.682 11.116 -14.643 1.00 36.59 209 VAL A C 1
ATOM 1651 O O . VAL A 1 209 ? 27.578 10.942 -13.820 1.00 36.59 209 VAL A O 1
ATOM 1654 N N . SER A 1 210 ? 25.439 11.453 -14.296 1.00 36.25 210 SER A N 1
ATOM 1655 C CA . SER A 1 210 ? 24.938 11.349 -12.919 1.00 36.25 210 SER A CA 1
ATOM 1656 C C . SER A 1 210 ? 24.307 9.971 -12.713 1.00 36.25 210 SER A C 1
ATOM 1658 O O . SER A 1 210 ? 23.495 9.538 -13.532 1.00 36.25 210 SER A O 1
ATOM 1660 N N . PHE A 1 211 ? 24.731 9.298 -11.639 1.00 40.72 211 PHE A N 1
ATOM 1661 C CA . PHE A 1 211 ? 24.074 8.129 -11.042 1.00 40.72 211 PHE A CA 1
ATOM 1662 C C . PHE A 1 211 ? 22.786 8.530 -10.318 1.00 40.72 211 PHE A C 1
ATOM 1664 O O . PHE A 1 211 ? 22.753 9.659 -9.776 1.00 40.72 211 PHE A O 1
#

Radius of gyration: 41.84 Å; chains: 1; bounding box: 75×63×112 Å

pLDDT: mean 70.27, std 23.32, range [25.55, 98.06]

InterPro domains:
  IPR001873 Epithelial sodium channel [PF00858] (63-162)
  IPR001873 Epithelial sodium channel [PTHR11690] (52-166)

Sequence (211 aa):
MSTLVQPISVHNNQVGEALPSAETNMTTPKHSVESKKIKPKSNSYIEEKPTWSENLKSYFSQYCMSTGIHGIRYLGESGRFVIEKILWAVILIVMCYLCIDLILKAFHKWKSSPVIVTFATTETPIWKIPFPAVTICPEIKTDPDIFNYSDIFLKKVSNLYVTPEENEVFESLAIVCPGISTLPELVAKVMENSSYTVKGSAIRTIFDVSF

Foldseek 3Di:
DDDDDDDDDDDDDDDDDDDDDDDDDDDDDDDDDDDDDDPPPPPPPPPVPDDPVRVVLVVLLVCLCPDPPPLSVQLNDPPDDPVSNVVSVVVVVVVVVVVVVVVVVVVVCCVVDPPDPDDPPDDPPPVRDPDDDDDDDDPDPDDCVVAVLVVVLVCVLVVHDDDPVNVVVNVVVCVVPVVSVCVSVVVVVCVVVPDDDDDDDDDDDDDDDDD

Organism: Ignelater luminosus (NCBI:txid2038154)

Secondary structure (DSSP, 8-state):
------------------------------------------------PPPHHHHHHHHHHHHHHH-S-HHHHHHH-TTS-HHHHHHHHHHHHHHHHHHHHHHHHHHHHHHHS-------SSPPPGGGSPPP------S--S-TTT--HHHHHHHHHTT----HHHHHHHHHHHHH-TTSTTHHHHHHHHHTT------------------